Protein AF-A0AA88VD22-F1 (afdb_monomer)

Foldseek 3Di:
DDDDDDDDDDDDDDDDDDDDDDDDDFFDLQPDWQQKFKFFFKWKADPPDPDRDTDTKTKGARDPDPDDDDDDDDDPVDPPTDIDRPDIDIWGIDGRPGDDPVDPPPNGDMKIWQAKALELDAWDALVQQLTDRDIHHHQVVWWDPQKHKDFAPDPDADDFPPDDSNNGGSRLQRMKMWGHPPDPDQKIKTKGFDAADFKKKKKFKYAPRDPVDVVPDFPLFFKFKDKQNHTNHRGDTRCVVGNHIDMGIGMDHGHCPDPSHGIIMIMIGWDQDPVRHTGPTDMTRIMIMITD

Sequence (292 aa):
MVLNAPEIKNLAHQSRGPVTQNMGRVMDPKKLRFQTTILIRVIKDSSRKRSSEYTVKEFCISLDSTKLDLTVTPSNSTPAAYSLVNKIEKNVDLPPVGLSSEINMGNSTALETMHRLNVGGKFISGEKDPGMLCDWLDDTPFFSEATTTIHSNSRKISYGSKVPECTAPLEMYATARTIEPNSYRINLTWLFPVDCGFYYLVRLHFCEISWDVKAQAYNQRMFRVYVNHQIAEDDANVMQWAGVAVYRDYIVYLSRYRQDAGNLLLELESKIGSDGSTSYLPILNGLEIFKL

Nearest PDB structures (foldseek):
  6a5e-assembly2_B  TM=7.940E-01  e=3.014E-20  Arabidopsis thaliana
  6a5b-assembly1_A  TM=8.169E-01  e=2.573E-19  Arabidopsis thaliana
  6fih-assembly1_A  TM=7.796E-01  e=1.870E-18  Arabidopsis thaliana
  6fig-assembly1_A  TM=7.804E-01  e=4.180E-18  Arabidopsis thaliana
  5y92-assembly1_A  TM=7.583E-01  e=2.580E-18  Arabidopsis thaliana

pLDDT: mean 72.02, std 22.53, range [22.25, 98.06]

Solvent-accessible surface area (backbone atoms only — not comparable to full-atom values): 17405 Å² total; per-residue (Å²): 140,86,86,87,84,84,91,83,83,90,85,88,83,90,80,92,73,85,88,73,92,78,86,83,74,91,64,69,61,82,77,39,79,41,74,31,35,41,39,44,38,41,36,44,60,57,96,83,54,102,55,97,56,64,48,78,45,41,36,40,40,44,51,100,57,99,74,82,91,84,84,87,77,71,57,93,90,46,99,74,61,62,72,48,74,82,49,78,47,80,38,78,68,56,76,28,72,43,62,60,94,83,59,83,75,54,76,79,58,47,33,37,59,74,47,44,28,14,21,52,43,60,71,40,58,15,90,65,30,63,45,76,51,51,61,24,36,48,40,79,93,32,54,60,89,70,60,38,65,46,66,44,86,62,96,74,80,53,68,26,99,89,45,64,69,47,75,54,38,66,73,35,49,37,15,18,32,31,56,33,87,89,51,91,65,59,62,47,44,35,55,39,85,47,78,57,68,36,41,31,43,41,36,42,29,39,34,66,49,58,64,67,56,70,71,73,50,82,80,47,44,33,18,29,36,28,51,67,92,36,82,68,36,78,78,43,36,53,57,76,74,62,51,30,30,46,73,49,69,44,80,48,74,40,55,72,86,49,96,66,55,38,53,47,41,39,35,32,30,44,36,69,44,98,86,71,47,73,35,42,65,38,76,38,8,26,40,38,34,26,40,85

Mean predicted aligned error: 12.72 Å

Structure (mmCIF, N/CA/C/O backbone):
data_AF-A0AA88VD22-F1
#
_entry.id   AF-A0AA88VD22-F1
#
loop_
_atom_site.group_PDB
_atom_site.id
_atom_site.type_symbol
_atom_site.label_atom_id
_atom_site.label_alt_id
_atom_site.label_comp_id
_atom_site.label_asym_id
_atom_site.label_entity_id
_atom_site.label_seq_id
_atom_site.pdbx_PDB_ins_code
_atom_site.Cartn_x
_atom_site.Cartn_y
_atom_site.Cartn_z
_atom_site.occupancy
_atom_site.B_iso_or_equiv
_atom_site.auth_seq_id
_atom_site.auth_comp_id
_atom_site.auth_asym_id
_atom_site.auth_atom_id
_atom_site.pdbx_PDB_model_num
ATOM 1 N N . MET A 1 1 ? -41.190 -21.289 22.022 1.00 26.16 1 MET A N 1
ATOM 2 C CA . MET A 1 1 ? -41.384 -22.446 21.127 1.00 26.16 1 MET A CA 1
ATOM 3 C C . MET A 1 1 ? -40.024 -22.760 20.535 1.00 26.16 1 MET A C 1
ATOM 5 O O . MET A 1 1 ? -39.511 -21.972 19.756 1.00 26.16 1 MET A O 1
ATOM 9 N N . VAL A 1 2 ? -39.386 -23.797 21.067 1.00 25.56 2 VAL A N 1
ATOM 10 C CA . VAL A 1 2 ? -38.019 -24.221 20.742 1.00 25.56 2 VAL A CA 1
ATOM 11 C C . VAL A 1 2 ? -38.143 -25.410 19.800 1.00 25.56 2 VAL A C 1
ATOM 13 O O . VAL A 1 2 ? -38.911 -26.324 20.094 1.00 25.56 2 VAL A O 1
ATOM 16 N N . LEU A 1 3 ? -37.423 -25.391 18.682 1.00 22.25 3 LEU A N 1
ATOM 17 C CA . LEU A 1 3 ? -37.325 -26.528 17.772 1.00 22.25 3 LEU A CA 1
ATOM 18 C C . LEU A 1 3 ? -35.848 -26.897 17.618 1.00 22.25 3 LEU A C 1
ATOM 20 O O . LEU A 1 3 ? -35.071 -26.150 17.031 1.00 22.25 3 LEU A O 1
ATOM 24 N N . ASN A 1 4 ? -35.495 -28.047 18.194 1.00 23.59 4 ASN A N 1
ATOM 25 C CA . ASN A 1 4 ? -34.233 -28.753 17.993 1.00 23.59 4 ASN A CA 1
ATOM 26 C C . ASN A 1 4 ? -34.334 -29.656 16.754 1.00 23.59 4 ASN A C 1
ATOM 28 O O . ASN A 1 4 ? -35.393 -30.224 16.485 1.00 23.59 4 ASN A O 1
ATOM 32 N N . ALA A 1 5 ? -33.207 -29.862 16.074 1.00 25.84 5 ALA A N 1
ATOM 33 C CA . ALA A 1 5 ? -32.984 -30.935 15.105 1.00 25.84 5 ALA A CA 1
ATOM 34 C C . ALA A 1 5 ? -31.539 -31.478 15.265 1.00 25.84 5 ALA A C 1
ATOM 36 O O . ALA A 1 5 ? -30.695 -30.760 15.802 1.00 25.84 5 ALA A O 1
ATOM 37 N N . PRO A 1 6 ? -31.266 -32.747 14.901 1.00 31.00 6 PRO A N 1
ATOM 38 C CA . PRO A 1 6 ? -30.487 -33.664 15.738 1.00 31.00 6 PRO A CA 1
ATOM 39 C C . PRO A 1 6 ? -29.020 -33.889 15.329 1.00 31.00 6 PRO A C 1
ATOM 41 O O . PRO A 1 6 ? -28.602 -33.606 14.209 1.00 31.00 6 PRO A O 1
ATOM 44 N N . GLU A 1 7 ? -28.269 -34.461 16.278 1.00 26.03 7 GLU A N 1
ATOM 45 C CA . GLU A 1 7 ? -26.911 -34.999 16.143 1.00 26.03 7 GLU A CA 1
ATOM 46 C C . GLU A 1 7 ? -26.801 -36.109 15.079 1.00 26.03 7 GLU A C 1
ATOM 48 O O . GLU A 1 7 ? -27.624 -37.023 15.034 1.00 26.03 7 GLU A O 1
ATOM 53 N N . ILE A 1 8 ? -25.693 -36.113 14.327 1.00 26.89 8 ILE A N 1
ATOM 54 C CA . ILE A 1 8 ? -25.102 -37.325 13.738 1.00 26.89 8 ILE A CA 1
ATOM 55 C C . ILE A 1 8 ? -23.610 -37.349 14.105 1.00 26.89 8 ILE A C 1
ATOM 57 O O . ILE A 1 8 ? -22.876 -36.397 13.843 1.00 26.89 8 ILE A O 1
ATOM 61 N N . LYS A 1 9 ? -23.179 -38.449 14.736 1.00 27.00 9 LYS A N 1
ATOM 62 C CA . LYS A 1 9 ? -21.804 -38.738 15.171 1.00 27.00 9 LYS A CA 1
ATOM 63 C C . LYS A 1 9 ? -21.036 -39.600 14.157 1.00 27.00 9 LYS A C 1
ATOM 65 O O . L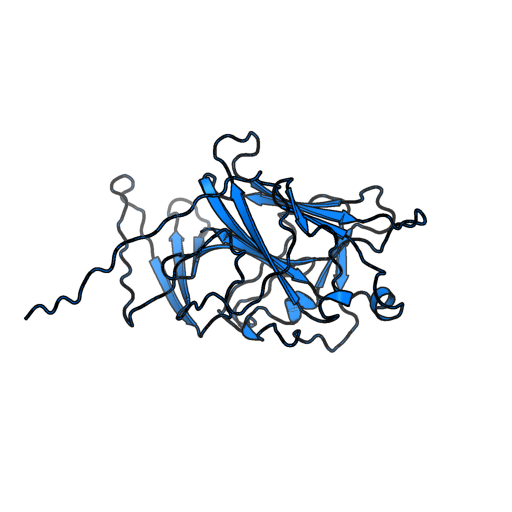YS A 1 9 ? -21.587 -40.556 13.627 1.00 27.00 9 LYS A O 1
ATOM 70 N N . ASN A 1 10 ? -19.730 -39.311 14.095 1.00 25.72 10 ASN A N 1
ATOM 71 C CA . ASN A 1 10 ? -18.554 -40.173 13.870 1.00 25.72 10 ASN A CA 1
ATOM 72 C C . ASN A 1 10 ? -18.342 -40.898 12.526 1.00 25.72 10 ASN A C 1
ATOM 74 O O . ASN A 1 10 ? -19.089 -41.795 12.163 1.00 25.72 10 ASN A O 1
ATOM 78 N N . LEU A 1 11 ? -17.159 -40.681 11.928 1.00 25.81 11 LEU A N 1
ATOM 79 C CA . LEU A 1 11 ? -15.998 -41.573 12.109 1.00 25.81 11 LEU A CA 1
ATOM 80 C C . LEU A 1 11 ? -14.693 -40.885 11.673 1.00 25.81 11 LEU A C 1
ATOM 82 O O . LEU A 1 11 ? -14.628 -40.200 10.656 1.00 25.81 11 LEU A O 1
ATOM 86 N N . ALA A 1 12 ? -13.659 -41.072 12.489 1.00 25.02 12 ALA A N 1
ATOM 87 C CA . ALA A 1 12 ? -12.300 -40.607 12.272 1.00 25.02 12 ALA A CA 1
ATOM 88 C C . ALA A 1 12 ? -11.498 -41.615 11.437 1.00 25.02 12 ALA A C 1
ATOM 90 O O . ALA A 1 12 ? -11.660 -42.818 11.611 1.00 25.02 12 ALA A O 1
ATOM 91 N N . HIS A 1 13 ? -10.541 -41.123 10.650 1.00 27.70 13 HIS A N 1
ATOM 92 C CA . HIS A 1 13 ? -9.263 -41.805 10.460 1.00 27.70 13 HIS A CA 1
ATOM 93 C C . HIS A 1 13 ? -8.149 -40.765 10.315 1.00 27.70 13 HIS A C 1
ATOM 95 O O . HIS A 1 13 ? -8.178 -39.903 9.441 1.00 27.70 13 HIS A O 1
ATOM 101 N N . GLN A 1 14 ? -7.184 -40.837 11.233 1.00 29.19 14 GLN A N 1
ATOM 102 C CA . GLN A 1 14 ? -5.922 -40.110 11.188 1.00 29.19 14 GLN A CA 1
ATOM 103 C C . GLN A 1 14 ? -4.987 -40.749 10.157 1.00 29.19 14 GLN A C 1
ATOM 105 O O . GLN A 1 14 ? -4.805 -41.965 10.163 1.00 29.19 14 GLN A O 1
ATOM 110 N N . SER A 1 15 ? -4.276 -39.920 9.396 1.00 26.12 15 SER A N 1
ATOM 111 C CA . SER A 1 15 ? -2.921 -40.239 8.942 1.00 26.12 15 SER A CA 1
ATOM 112 C C . SER A 1 15 ? -2.035 -39.009 9.133 1.00 26.12 15 SER A C 1
ATOM 114 O O . SER A 1 15 ? -2.225 -37.986 8.478 1.00 26.12 15 SER A O 1
ATOM 116 N N . ARG A 1 16 ? -1.087 -39.104 10.073 1.00 29.03 16 ARG A N 1
ATOM 117 C CA . ARG A 1 16 ? 0.009 -38.147 10.262 1.00 29.03 16 ARG A CA 1
ATOM 118 C C . ARG A 1 16 ? 1.040 -38.341 9.146 1.00 29.03 16 ARG A C 1
ATOM 120 O O . ARG A 1 16 ? 1.509 -39.456 8.943 1.00 29.03 16 ARG A O 1
ATOM 127 N N . GLY A 1 17 ? 1.420 -37.247 8.496 1.00 27.25 17 GLY A N 1
ATOM 128 C CA . GLY A 1 17 ? 2.566 -37.113 7.594 1.00 27.25 17 GLY A CA 1
ATOM 129 C C . GLY A 1 17 ? 3.119 -35.684 7.711 1.00 27.25 17 GLY A C 1
ATOM 130 O O . GLY A 1 17 ? 2.379 -34.803 8.152 1.00 27.25 17 GLY A O 1
ATOM 131 N N . PRO A 1 18 ? 4.414 -35.455 7.438 1.00 24.20 18 PRO A N 1
ATOM 132 C CA . PRO A 1 18 ? 5.144 -34.291 7.931 1.00 24.20 18 PRO A CA 1
ATOM 133 C C . PRO A 1 18 ? 4.675 -32.983 7.287 1.00 24.20 18 PRO A C 1
ATOM 135 O O . PRO A 1 18 ? 4.436 -32.909 6.084 1.00 24.20 18 PRO A O 1
ATOM 138 N N . VAL A 1 19 ? 4.571 -31.944 8.118 1.00 29.27 19 VAL A N 1
ATOM 139 C CA . VAL A 1 19 ? 4.278 -30.566 7.717 1.00 29.27 19 VAL A CA 1
ATOM 140 C C . VAL A 1 19 ? 5.485 -30.024 6.959 1.00 29.27 19 VAL A C 1
ATOM 142 O O . VAL A 1 19 ? 6.473 -29.605 7.556 1.00 29.27 19 VAL A O 1
ATOM 145 N N . THR A 1 20 ? 5.418 -30.049 5.633 1.00 26.58 20 THR A N 1
ATOM 146 C CA . THR A 1 20 ? 6.298 -29.255 4.777 1.00 26.58 20 THR A CA 1
ATOM 147 C C . THR A 1 20 ? 5.661 -27.883 4.581 1.00 26.58 20 THR A C 1
ATOM 149 O O . THR A 1 20 ? 4.636 -27.769 3.908 1.00 26.58 20 THR A O 1
ATOM 152 N N . GLN A 1 21 ? 6.263 -26.855 5.187 1.00 33.03 21 GLN A N 1
ATOM 153 C CA . GLN A 1 21 ? 6.019 -25.448 4.866 1.00 33.03 21 GLN A CA 1
ATOM 154 C C . GLN A 1 21 ? 6.283 -25.232 3.374 1.00 33.03 21 GLN A C 1
ATOM 156 O O . GLN A 1 21 ? 7.422 -25.293 2.930 1.00 33.03 21 GLN A O 1
ATOM 161 N N . ASN A 1 22 ? 5.223 -25.010 2.609 1.00 33.03 22 ASN A N 1
ATOM 162 C CA . ASN A 1 22 ? 5.286 -24.478 1.255 1.00 33.03 22 ASN A CA 1
ATOM 163 C C . ASN A 1 22 ? 3.983 -23.716 1.021 1.00 33.03 22 ASN A C 1
ATOM 165 O O . ASN A 1 22 ? 2.967 -24.312 0.664 1.00 33.03 22 ASN A O 1
ATOM 169 N N . MET A 1 23 ? 3.999 -22.402 1.243 1.00 32.62 23 MET A N 1
ATOM 170 C CA . MET A 1 23 ? 2.895 -21.521 0.870 1.00 32.62 23 MET A CA 1
ATOM 171 C C . MET A 1 23 ? 3.424 -20.287 0.149 1.00 32.62 23 MET A C 1
ATOM 173 O O . MET A 1 23 ? 3.698 -19.260 0.751 1.00 32.62 23 MET A O 1
ATOM 177 N N . GLY A 1 24 ? 3.524 -20.414 -1.170 1.00 32.91 24 GLY A N 1
ATOM 178 C CA . GLY A 1 24 ? 3.443 -19.310 -2.117 1.00 32.91 24 GLY A CA 1
ATOM 179 C C . GLY A 1 24 ? 2.357 -19.674 -3.124 1.00 32.91 24 GLY A C 1
ATOM 180 O O . GLY A 1 24 ? 2.598 -20.441 -4.055 1.00 32.91 24 GLY A O 1
ATOM 181 N N . ARG A 1 25 ? 1.119 -19.229 -2.892 1.00 33.62 25 ARG A N 1
ATOM 182 C CA . ARG A 1 25 ? 0.040 -19.310 -3.885 1.00 33.62 25 ARG A CA 1
ATOM 183 C C . ARG A 1 25 ? -0.781 -18.033 -3.847 1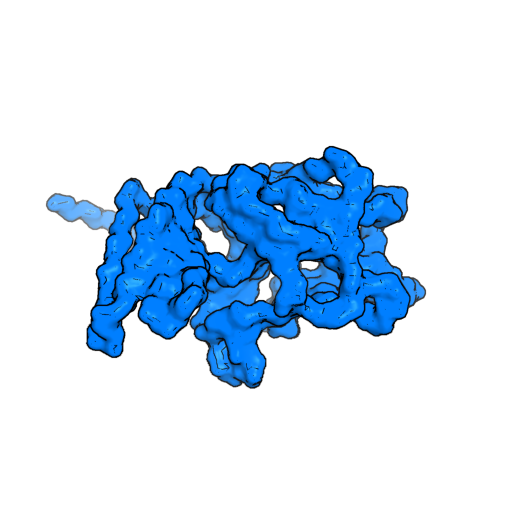.00 33.62 25 ARG A C 1
ATOM 185 O O . ARG A 1 25 ? -1.376 -17.699 -2.828 1.00 33.62 25 ARG A O 1
ATOM 192 N N . VAL A 1 26 ? -0.856 -17.377 -5.001 1.00 37.47 26 VAL A N 1
ATOM 193 C CA . VAL A 1 26 ? -1.775 -16.272 -5.277 1.00 37.47 26 VAL A CA 1
ATOM 194 C C . VAL A 1 26 ? -3.218 -16.770 -5.111 1.00 37.47 26 VAL A C 1
ATOM 196 O O . VAL A 1 26 ? -3.620 -17.756 -5.734 1.00 37.47 26 VAL A O 1
ATOM 199 N N . MET A 1 27 ? -3.977 -16.107 -4.237 1.00 39.84 27 MET A N 1
ATOM 200 C CA . MET A 1 27 ? -5.306 -16.538 -3.789 1.00 39.84 27 MET A CA 1
ATOM 201 C C . MET A 1 27 ? -6.440 -16.165 -4.755 1.00 39.84 27 MET A C 1
ATOM 203 O O . MET A 1 27 ? -6.386 -15.160 -5.463 1.00 39.84 27 MET A O 1
ATOM 207 N N . ASP A 1 28 ? -7.499 -16.982 -4.753 1.00 35.22 28 ASP A N 1
ATOM 208 C CA . ASP A 1 28 ? -8.747 -16.727 -5.481 1.00 35.22 28 ASP A CA 1
ATOM 209 C C . ASP A 1 28 ? -9.577 -15.649 -4.748 1.00 35.22 28 ASP A C 1
ATOM 211 O O . ASP A 1 28 ? -9.989 -15.882 -3.607 1.00 35.22 28 ASP A O 1
ATOM 215 N N . PRO A 1 29 ? -9.875 -14.493 -5.371 1.00 34.72 29 PRO A N 1
ATOM 216 C CA . PRO A 1 29 ? -10.594 -13.371 -4.753 1.00 34.72 29 PRO A CA 1
ATOM 217 C C . PRO A 1 29 ? -12.084 -13.645 -4.457 1.00 34.72 29 PRO A C 1
ATOM 219 O O . PRO A 1 29 ? -12.873 -12.715 -4.359 1.00 34.72 29 PRO A O 1
ATOM 222 N N . LYS A 1 30 ? -12.524 -14.904 -4.337 1.00 31.06 30 LYS A N 1
ATOM 223 C CA . LYS A 1 30 ? -13.946 -15.283 -4.219 1.00 31.06 30 LYS A CA 1
ATOM 224 C C . LYS A 1 30 ? -14.421 -15.659 -2.809 1.00 31.06 30 LYS A C 1
ATOM 226 O O . LYS A 1 30 ? -15.579 -16.053 -2.676 1.00 31.06 30 LYS A O 1
ATOM 231 N N . LYS A 1 31 ? -13.585 -15.581 -1.762 1.00 35.91 31 LYS A N 1
ATOM 232 C CA . LYS A 1 31 ? -13.863 -16.280 -0.484 1.00 35.91 31 LYS A CA 1
ATOM 233 C C . LYS A 1 31 ? -14.055 -15.474 0.812 1.00 35.91 31 LYS A C 1
ATOM 235 O O . LYS A 1 31 ? -14.123 -16.100 1.859 1.00 35.91 31 LYS A O 1
ATOM 240 N N . LEU A 1 32 ? -14.296 -14.166 0.778 1.00 33.97 32 LEU A N 1
ATOM 241 C CA . LEU A 1 3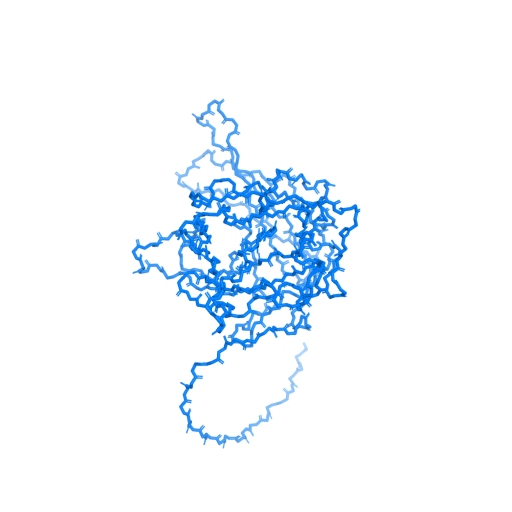2 ? -14.766 -13.404 1.954 1.00 33.97 32 LEU A CA 1
ATOM 242 C C . LEU A 1 32 ? -15.744 -12.298 1.545 1.00 33.97 32 LEU A C 1
ATOM 244 O O . LEU A 1 32 ? -15.407 -11.479 0.716 1.00 33.97 32 LEU A O 1
ATOM 248 N N . ARG A 1 33 ? -16.950 -12.216 2.104 1.00 36.84 33 ARG A N 1
ATOM 249 C CA . ARG A 1 33 ? -17.870 -11.103 1.801 1.00 36.84 33 ARG A CA 1
ATOM 250 C C . ARG A 1 33 ? -17.927 -10.159 2.997 1.00 36.84 33 ARG A C 1
ATOM 252 O O . ARG A 1 33 ? -18.535 -10.516 3.997 1.00 36.84 33 ARG A O 1
ATOM 259 N N . PHE A 1 34 ? -17.337 -8.969 2.890 1.00 40.97 34 PHE A N 1
ATOM 260 C CA . PHE A 1 34 ? -17.630 -7.875 3.820 1.00 40.97 34 PHE A CA 1
ATOM 261 C C . PHE A 1 34 ? -18.900 -7.179 3.320 1.00 40.97 34 PHE A C 1
ATOM 263 O O . PHE A 1 34 ? -18.873 -6.509 2.295 1.00 40.97 34 PHE A O 1
ATOM 270 N N . GLN A 1 35 ? -20.032 -7.398 3.997 1.00 41.38 35 GLN A N 1
ATOM 271 C CA . GLN A 1 35 ? -21.354 -6.924 3.544 1.00 41.38 35 GLN A CA 1
ATOM 272 C C . GLN A 1 35 ? -21.664 -5.464 3.898 1.00 41.38 35 GLN A C 1
ATOM 274 O O . GLN A 1 35 ? -22.731 -4.947 3.577 1.00 41.38 35 GLN A O 1
ATOM 279 N N . THR A 1 36 ? -20.760 -4.774 4.580 1.00 44.62 36 THR A N 1
ATOM 280 C CA . THR A 1 36 ? -20.811 -3.332 4.825 1.00 44.62 36 THR A CA 1
ATOM 281 C C . THR A 1 36 ? -19.428 -2.930 5.314 1.00 44.62 36 THR A C 1
ATOM 283 O O . THR A 1 36 ? -18.775 -3.711 5.996 1.00 44.62 36 THR A O 1
ATOM 286 N N . THR A 1 37 ? -18.950 -1.748 4.945 1.00 49.00 37 THR A N 1
ATOM 287 C CA . THR A 1 37 ? -17.744 -1.166 5.531 1.00 49.00 37 THR A CA 1
ATOM 288 C C . THR A 1 37 ? -18.089 0.221 6.049 1.00 49.00 37 THR A C 1
ATOM 290 O O . THR A 1 37 ? -18.717 1.015 5.347 1.00 49.00 37 THR A O 1
ATOM 293 N N . ILE A 1 38 ? -17.755 0.485 7.314 1.00 53.16 38 ILE A N 1
ATOM 294 C CA . ILE A 1 38 ? -18.069 1.750 7.975 1.00 53.16 38 ILE A CA 1
ATOM 295 C C . ILE A 1 38 ? -16.786 2.445 8.368 1.00 53.16 38 ILE A C 1
ATOM 297 O O . ILE A 1 38 ? -16.137 2.044 9.330 1.00 53.16 38 ILE A O 1
ATOM 301 N N . LEU A 1 39 ? -16.507 3.546 7.683 1.00 52.94 39 LEU A N 1
ATOM 302 C CA . LEU A 1 39 ? -15.449 4.464 8.054 1.00 52.94 39 LEU A CA 1
ATOM 303 C C . LEU A 1 39 ? -15.886 5.254 9.295 1.00 52.94 39 LEU A C 1
ATOM 305 O O . LEU A 1 39 ? -16.794 6.086 9.229 1.00 52.94 39 LEU A O 1
ATOM 309 N N . ILE A 1 40 ? -15.237 4.998 10.432 1.00 58.88 40 ILE A N 1
ATOM 310 C CA . ILE A 1 40 ? -15.425 5.770 11.667 1.00 58.88 40 ILE A CA 1
ATOM 311 C C . ILE A 1 40 ? -14.216 6.679 11.852 1.00 58.88 40 ILE A C 1
ATOM 313 O O . ILE A 1 40 ? -13.197 6.217 12.354 1.00 58.88 40 ILE A O 1
ATOM 317 N N . ARG A 1 41 ? -14.341 7.972 11.519 1.00 57.06 41 ARG A N 1
ATOM 318 C CA . ARG A 1 41 ? -13.295 8.970 11.803 1.00 57.06 41 ARG A CA 1
ATOM 319 C C . ARG A 1 41 ? -13.423 9.477 13.240 1.00 57.06 41 ARG A C 1
ATOM 321 O O . ARG A 1 41 ? -14.254 10.338 13.537 1.00 57.06 41 ARG A O 1
ATOM 328 N N . VAL A 1 42 ? -12.593 8.944 14.137 1.00 59.22 42 VAL A N 1
ATOM 329 C CA . VAL A 1 42 ? -12.469 9.447 15.517 1.00 59.22 42 VAL A CA 1
ATOM 330 C C . VAL A 1 42 ? -11.421 10.545 15.552 1.00 59.22 42 VAL A C 1
ATOM 332 O O . VAL A 1 42 ? -10.282 10.268 15.196 1.00 59.22 42 VAL A O 1
ATOM 335 N N . ILE A 1 43 ? -11.793 11.743 16.012 1.00 56.38 43 ILE A N 1
ATOM 336 C CA . ILE A 1 43 ? -10.876 12.868 16.218 1.00 56.38 43 ILE A CA 1
ATOM 337 C C . ILE A 1 43 ? -10.612 13.048 17.711 1.00 56.38 43 ILE A C 1
ATOM 339 O O . ILE A 1 43 ? -11.528 13.278 18.506 1.00 56.38 43 ILE A O 1
ATOM 343 N N . LYS A 1 44 ? -9.338 12.926 18.093 1.00 55.41 44 LYS A N 1
ATOM 344 C CA . LYS A 1 44 ? -8.858 13.230 19.444 1.00 55.41 44 LYS A CA 1
ATOM 345 C C . LYS A 1 44 ? -8.178 14.595 19.438 1.00 55.41 44 LYS A C 1
ATOM 347 O O . LYS A 1 44 ? -7.107 14.719 18.859 1.00 55.41 44 LYS A O 1
ATOM 352 N N . ASP A 1 45 ? -8.788 15.577 20.094 1.00 52.72 45 ASP A N 1
ATOM 353 C CA . ASP A 1 45 ? -8.191 16.895 20.330 1.00 52.72 45 ASP A CA 1
ATOM 354 C C . ASP A 1 45 ? -7.405 16.872 21.653 1.00 52.72 45 ASP A C 1
ATOM 356 O O . ASP A 1 45 ? -7.927 16.462 22.698 1.00 52.72 45 ASP A O 1
ATOM 360 N N . SER A 1 46 ? -6.130 17.264 21.621 1.00 53.97 46 SER A N 1
ATOM 361 C CA . SER A 1 46 ? -5.315 17.412 22.828 1.00 53.97 46 SER A CA 1
ATOM 362 C C . SER A 1 46 ? -5.286 18.884 23.245 1.00 53.97 46 SER A C 1
ATOM 364 O O . SER A 1 46 ? -4.450 19.675 22.817 1.00 53.97 46 SER A O 1
ATOM 366 N N . SER A 1 47 ? -6.198 19.266 24.140 1.00 49.38 47 SER A N 1
ATOM 367 C CA . SER A 1 47 ? -6.448 20.657 24.557 1.00 49.38 47 SER A CA 1
ATOM 368 C C . SER A 1 47 ? -5.325 21.330 25.381 1.00 49.38 47 SER A C 1
ATOM 370 O O . SER A 1 47 ? -5.579 22.225 26.186 1.00 49.38 47 SER A O 1
ATOM 372 N N . ARG A 1 48 ? -4.055 20.933 25.205 1.00 49.75 48 ARG A N 1
ATOM 373 C CA . ARG A 1 48 ? -2.888 21.504 25.909 1.00 49.75 48 ARG A CA 1
ATOM 374 C C . ARG A 1 48 ? -1.806 22.114 25.018 1.00 49.75 48 ARG A C 1
ATOM 376 O O . ARG A 1 48 ? -0.874 22.704 25.562 1.00 49.75 48 ARG A O 1
ATOM 383 N N . LYS A 1 49 ? -1.907 22.048 23.688 1.00 43.94 49 LYS A N 1
ATOM 384 C CA . LYS A 1 49 ? -0.994 22.771 22.787 1.00 43.94 49 LYS A CA 1
ATOM 385 C C . LYS A 1 49 ? -1.783 23.643 21.821 1.00 43.94 49 LYS A C 1
ATOM 387 O O . LYS A 1 49 ? -2.834 23.264 21.334 1.00 43.94 49 LYS A O 1
ATOM 392 N N . ARG A 1 50 ? -1.241 24.824 21.524 1.00 42.97 50 ARG A N 1
ATOM 393 C CA . ARG A 1 50 ? -1.777 25.821 20.577 1.00 42.97 50 ARG A CA 1
ATOM 394 C C . ARG A 1 50 ? -1.764 25.346 19.106 1.00 42.97 50 ARG A C 1
ATOM 396 O O . ARG A 1 50 ? -1.910 26.169 18.210 1.00 42.97 50 ARG A O 1
ATOM 403 N N . SER A 1 51 ? -1.564 24.049 18.864 1.00 47.88 51 SER A N 1
ATOM 404 C CA . SER A 1 51 ? -1.618 23.389 17.563 1.00 47.88 51 SER A CA 1
ATOM 405 C C . SER A 1 51 ? -2.818 22.450 17.551 1.00 47.88 51 SER A C 1
ATOM 407 O O . SER A 1 51 ? -2.941 21.607 18.436 1.00 47.88 51 SER A O 1
ATOM 409 N N . SER A 1 52 ? -3.679 22.585 16.549 1.00 50.59 5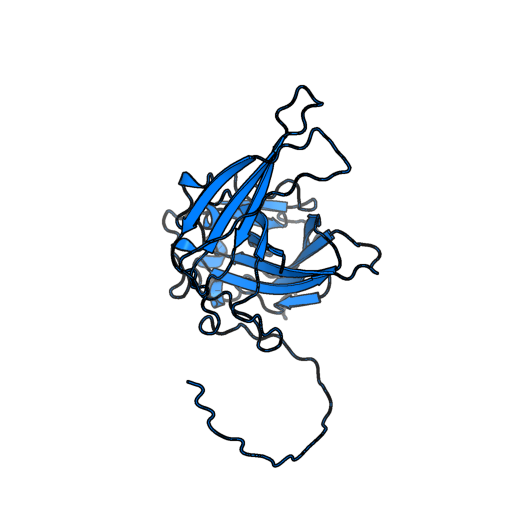2 SER A N 1
ATOM 410 C CA . SER A 1 52 ? -4.799 21.685 16.263 1.00 50.59 52 SER A CA 1
ATOM 411 C C . SER A 1 52 ? -4.284 20.308 15.825 1.00 50.59 52 SER A C 1
ATOM 413 O O . SER A 1 52 ? -4.318 19.966 14.645 1.00 50.59 52 SER A O 1
ATOM 415 N N . GLU A 1 53 ? -3.724 19.551 16.763 1.00 59.78 53 GLU A N 1
ATOM 416 C CA . GLU A 1 53 ? -3.256 18.187 16.551 1.00 59.78 53 GLU A CA 1
ATOM 417 C C . GLU A 1 53 ? -4.445 17.248 16.762 1.00 59.78 53 GLU A C 1
ATOM 419 O O . GLU A 1 53 ? -4.900 17.043 17.888 1.00 59.78 53 GLU A O 1
ATOM 424 N N . TYR A 1 54 ? -4.981 16.730 15.658 1.00 64.31 54 TYR A N 1
ATOM 425 C CA . TYR A 1 54 ? -6.006 15.698 15.660 1.00 64.31 54 TYR A CA 1
ATOM 426 C C . TYR A 1 54 ? -5.448 14.412 15.058 1.00 64.31 54 TYR A C 1
ATOM 428 O O . TYR A 1 54 ? -4.679 14.433 14.101 1.00 64.31 54 TYR A O 1
ATOM 436 N N . THR A 1 55 ? -5.862 13.275 15.605 1.00 69.25 55 THR A N 1
ATOM 437 C CA . THR A 1 55 ? -5.644 11.962 14.985 1.00 69.25 55 THR A CA 1
ATOM 438 C C . THR A 1 55 ? -6.939 11.521 14.333 1.00 69.25 55 THR A C 1
ATOM 440 O O . THR A 1 55 ? -7.987 11.725 14.932 1.00 69.25 55 THR A O 1
ATOM 443 N N . VAL A 1 56 ? -6.874 10.909 13.151 1.00 74.81 56 VAL A N 1
ATOM 444 C CA . VAL A 1 56 ? -8.003 10.206 12.531 1.00 74.81 56 VAL A CA 1
ATOM 445 C C . VAL A 1 56 ? -7.738 8.712 12.651 1.00 74.81 56 VAL A C 1
ATOM 447 O O . VAL A 1 56 ? -6.652 8.253 12.310 1.00 74.81 56 VAL A O 1
ATOM 450 N N . LYS A 1 57 ? -8.722 7.961 13.141 1.00 79.19 57 LYS A N 1
ATOM 451 C CA . LYS A 1 57 ? -8.751 6.500 12.999 1.00 79.19 57 LYS A CA 1
ATOM 452 C C . LYS A 1 57 ? -9.733 6.120 11.906 1.00 79.19 57 LYS A C 1
ATOM 454 O O . LYS A 1 57 ? -10.689 6.851 11.690 1.00 79.19 57 LYS A O 1
ATOM 459 N N . GLU A 1 58 ? -9.493 5.009 11.231 1.00 79.62 58 GLU A N 1
ATOM 460 C CA . GLU A 1 58 ? -10.395 4.439 10.237 1.00 79.62 58 GLU A CA 1
ATOM 461 C C . GLU A 1 58 ? -10.553 2.952 10.536 1.00 79.62 58 GLU A C 1
ATOM 463 O O . GLU A 1 58 ? -9.584 2.279 10.887 1.00 79.62 58 GLU A O 1
ATOM 468 N N . PHE A 1 59 ? -11.779 2.453 10.391 1.00 79.69 59 PHE A N 1
ATOM 469 C CA . PHE A 1 59 ? -12.105 1.058 10.630 1.00 79.69 59 PHE A CA 1
ATOM 470 C C . PHE A 1 59 ? -12.893 0.488 9.452 1.00 79.69 59 PHE A C 1
ATOM 472 O O . PHE A 1 59 ? -13.637 1.210 8.796 1.00 79.69 59 PHE A O 1
ATOM 479 N N . CYS A 1 60 ? -12.762 -0.813 9.218 1.00 75.81 60 CYS A N 1
ATOM 480 C CA . CYS A 1 60 ? -13.603 -1.583 8.315 1.00 75.81 60 CYS A CA 1
ATOM 481 C C . CYS A 1 60 ? -14.247 -2.706 9.121 1.00 75.81 60 CYS A C 1
ATOM 483 O O . CYS A 1 60 ? -13.564 -3.603 9.604 1.00 75.81 60 CYS A O 1
ATOM 485 N N . ILE A 1 61 ? -15.564 -2.653 9.292 1.00 73.56 61 ILE A N 1
ATOM 486 C CA . ILE A 1 61 ? -16.313 -3.604 10.117 1.00 73.56 61 ILE A CA 1
ATOM 487 C C . ILE A 1 61 ? -17.400 -4.261 9.285 1.00 73.56 61 ILE A C 1
ATOM 489 O O . ILE A 1 61 ? -18.184 -3.563 8.648 1.00 73.56 61 ILE A O 1
ATOM 493 N N . SER A 1 62 ? -17.462 -5.590 9.314 1.00 68.69 62 SER A N 1
ATOM 494 C CA . SER A 1 62 ? -18.596 -6.315 8.748 1.00 68.69 62 SER A CA 1
ATOM 495 C C . SER A 1 62 ? -19.794 -6.192 9.683 1.00 68.69 62 SER A C 1
ATOM 497 O O . SER A 1 62 ? -19.657 -6.335 10.899 1.00 68.69 62 SER A O 1
ATOM 499 N N . LEU A 1 63 ? -20.973 -5.945 9.119 1.00 65.25 63 LEU A N 1
ATOM 500 C CA . LEU A 1 63 ? -22.217 -5.922 9.873 1.00 65.25 63 LEU A CA 1
ATOM 501 C C . LEU A 1 63 ? -23.164 -6.999 9.361 1.00 65.25 63 LEU A C 1
ATOM 503 O O . LEU A 1 63 ? -23.575 -6.967 8.205 1.00 65.25 63 LEU A O 1
ATOM 507 N N . ASP A 1 64 ? -23.596 -7.870 10.269 1.00 66.19 64 ASP A N 1
ATOM 508 C CA . ASP A 1 64 ? -24.712 -8.792 10.028 1.00 66.19 64 ASP A CA 1
ATOM 509 C C . ASP A 1 64 ? -26.079 -8.106 10.251 1.00 66.19 64 ASP A C 1
ATOM 511 O O . ASP A 1 64 ? -27.136 -8.693 10.019 1.00 66.19 64 ASP A O 1
ATOM 515 N N . SER A 1 65 ? -26.077 -6.854 10.727 1.00 65.19 65 SER A N 1
ATOM 516 C CA . SER A 1 65 ? -27.273 -6.088 11.085 1.00 65.19 65 SER A CA 1
ATOM 517 C C . SER A 1 65 ? -27.297 -4.709 10.418 1.00 65.19 65 SER A C 1
ATOM 519 O O . SER A 1 65 ? -26.275 -4.161 10.016 1.00 65.19 65 SER A O 1
ATOM 521 N N . THR A 1 66 ? -28.479 -4.102 10.324 1.00 65.38 66 THR A N 1
ATOM 522 C CA . THR A 1 66 ? -28.648 -2.742 9.786 1.00 65.38 66 THR A CA 1
ATOM 523 C C . THR A 1 66 ? -28.333 -1.636 10.798 1.00 65.38 66 THR A C 1
ATOM 525 O O . THR A 1 66 ? -28.398 -0.461 10.436 1.00 65.38 66 THR A O 1
ATOM 528 N N . LYS A 1 67 ? -28.000 -1.984 12.050 1.00 67.88 67 LYS A N 1
ATOM 529 C CA . LYS A 1 67 ? -27.673 -1.044 13.129 1.00 67.88 67 LYS A CA 1
ATOM 530 C C . LYS A 1 67 ? -26.191 -1.124 13.499 1.00 67.88 67 LYS A C 1
ATOM 532 O O . LYS A 1 67 ? -25.624 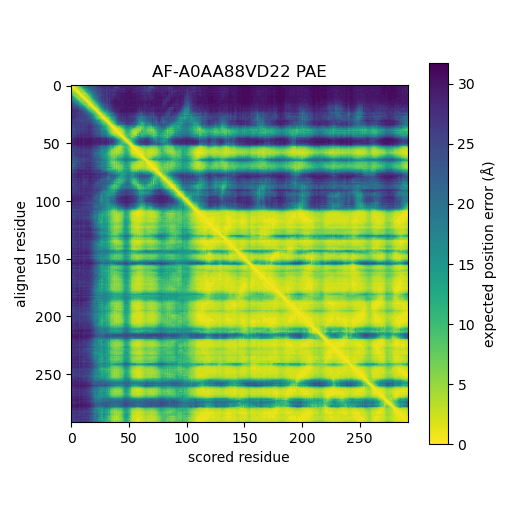-2.212 13.576 1.00 67.88 67 LYS A O 1
ATOM 537 N N . LEU A 1 68 ? -25.598 0.040 13.754 1.00 72.88 68 LEU A N 1
ATOM 538 C CA . LEU A 1 68 ? -24.259 0.192 14.312 1.00 72.88 68 LEU A CA 1
ATOM 539 C C . LEU A 1 68 ? -24.371 0.884 15.669 1.00 72.88 68 LEU A C 1
ATOM 541 O O . LEU A 1 68 ? -24.770 2.047 15.725 1.00 72.88 68 LEU A O 1
ATOM 545 N N . ASP A 1 69 ? -23.968 0.193 16.731 1.00 74.62 69 ASP A N 1
ATOM 546 C CA . ASP A 1 69 ? -23.885 0.777 18.066 1.00 74.62 69 ASP A CA 1
ATOM 547 C C . ASP A 1 69 ? -22.461 1.286 18.314 1.00 74.62 69 ASP A C 1
ATOM 549 O O . ASP A 1 69 ? -21.510 0.510 18.416 1.00 74.62 69 ASP A O 1
ATOM 553 N N . LEU A 1 70 ? -22.307 2.608 18.409 1.00 73.19 70 LEU A N 1
ATOM 554 C CA . LEU A 1 70 ? -21.041 3.260 18.734 1.00 73.19 70 LEU A CA 1
ATOM 555 C C . LEU A 1 70 ? -21.126 3.853 20.139 1.00 73.19 70 LEU A C 1
ATOM 557 O O . LEU A 1 70 ? -21.937 4.738 20.400 1.00 73.19 70 LEU A O 1
ATOM 561 N N . THR A 1 71 ? -20.274 3.373 21.044 1.00 74.19 71 THR A N 1
ATOM 562 C CA . THR A 1 71 ? -20.206 3.866 22.424 1.00 74.19 71 THR A CA 1
ATOM 563 C C . THR A 1 71 ? -18.865 4.537 22.670 1.00 74.19 71 THR A C 1
ATOM 565 O O . THR A 1 71 ? -17.808 3.947 22.462 1.00 74.19 71 THR A O 1
ATOM 568 N N . VAL A 1 72 ? -18.919 5.781 23.137 1.00 70.38 72 VAL A N 1
ATOM 569 C CA . VAL A 1 72 ? -17.755 6.551 23.564 1.00 70.38 72 VAL A CA 1
ATOM 570 C C . VAL A 1 72 ? -17.731 6.570 25.084 1.00 70.38 72 VAL A C 1
ATOM 572 O O . VAL A 1 72 ? -18.643 7.101 25.714 1.00 70.38 72 VAL A O 1
ATOM 575 N N . THR A 1 73 ? -16.675 6.019 25.675 1.00 71.19 73 THR A N 1
ATOM 576 C CA . THR A 1 73 ? -16.503 6.002 27.130 1.00 71.19 73 THR A CA 1
ATOM 577 C C . THR A 1 73 ? -15.274 6.827 27.507 1.00 71.19 73 THR A C 1
ATOM 579 O O . THR A 1 73 ? -14.153 6.414 27.200 1.00 71.19 73 THR A O 1
ATOM 582 N N . PRO A 1 74 ? -15.447 7.995 28.154 1.00 67.25 74 PRO A N 1
ATOM 583 C CA . PRO A 1 74 ? -14.330 8.782 28.658 1.00 67.25 74 PRO A CA 1
ATOM 584 C C . PRO A 1 74 ? -13.492 7.970 29.647 1.00 67.25 74 PRO A C 1
ATOM 586 O O . PRO A 1 74 ? -14.027 7.236 30.478 1.00 67.25 74 PRO A O 1
ATOM 589 N N . SER A 1 75 ? -12.169 8.116 29.583 1.00 64.56 75 SER A N 1
ATOM 590 C CA . SER A 1 75 ? -11.300 7.483 30.573 1.00 64.56 75 SER A CA 1
ATOM 591 C C . SER A 1 75 ? -11.427 8.187 31.923 1.00 64.56 75 SER A C 1
ATOM 593 O O . SER A 1 75 ? -11.193 9.393 32.021 1.00 64.56 75 SER A O 1
ATOM 595 N N . ASN A 1 76 ? -11.666 7.413 32.983 1.00 65.75 76 ASN A N 1
ATOM 596 C CA . ASN A 1 76 ? -11.673 7.903 34.367 1.00 65.75 76 ASN A CA 1
ATOM 597 C C . ASN A 1 76 ? -10.314 8.489 34.807 1.00 65.75 76 ASN A C 1
ATOM 599 O O . ASN A 1 76 ? -10.247 9.187 35.815 1.00 65.75 76 ASN A O 1
ATOM 603 N N . SER A 1 77 ? -9.228 8.217 34.070 1.00 63.66 77 SER A N 1
ATOM 604 C CA . SER A 1 77 ? -7.879 8.707 34.383 1.00 63.66 77 SER A CA 1
ATOM 605 C C . SER A 1 77 ? -7.566 10.111 33.848 1.00 63.66 77 SER A C 1
ATOM 607 O O . SER A 1 77 ? -6.570 10.702 34.261 1.00 63.66 77 SER A O 1
ATOM 609 N N . THR A 1 78 ? -8.388 10.672 32.951 1.00 54.53 78 THR A N 1
ATOM 610 C CA . THR A 1 78 ? -8.156 12.006 32.366 1.00 54.53 78 THR A CA 1
ATOM 611 C C . THR A 1 78 ? -9.473 12.774 32.185 1.00 54.53 78 THR A C 1
ATOM 613 O O . THR A 1 78 ? -10.148 12.575 31.174 1.00 54.53 78 THR A O 1
ATOM 616 N N . PRO A 1 79 ? -9.815 13.712 33.091 1.00 49.12 79 PRO A N 1
ATOM 617 C CA . PRO A 1 79 ? -11.087 14.455 33.080 1.00 49.12 79 PRO A CA 1
ATOM 618 C C . PRO A 1 79 ? -11.350 15.370 31.865 1.00 49.12 79 PRO A C 1
ATOM 620 O O . PRO A 1 79 ? -12.371 16.045 31.834 1.00 49.12 79 PRO A O 1
ATOM 623 N N . ALA A 1 80 ? -10.436 15.446 30.888 1.00 46.75 80 ALA A N 1
ATOM 624 C CA . ALA A 1 80 ? -10.477 16.409 29.779 1.00 46.75 80 ALA A CA 1
ATOM 625 C C . ALA A 1 80 ? -10.431 15.775 28.374 1.00 46.75 80 ALA A C 1
ATOM 627 O O . ALA A 1 80 ? -10.277 16.494 27.389 1.00 46.75 80 ALA A O 1
ATOM 628 N N . ALA A 1 81 ? -10.528 14.446 28.255 1.00 47.25 81 ALA A N 1
ATOM 629 C CA . ALA A 1 81 ? -10.539 13.784 26.952 1.00 47.25 81 ALA A CA 1
ATOM 630 C C . ALA A 1 81 ? -11.969 13.739 26.392 1.00 47.25 81 ALA A C 1
ATOM 632 O O . ALA A 1 81 ? -12.715 12.796 26.645 1.00 47.25 81 ALA A O 1
ATOM 633 N N . TYR A 1 82 ? -12.347 14.762 25.628 1.00 47.38 82 TYR A N 1
ATOM 634 C CA . TYR A 1 82 ? -13.511 14.686 24.751 1.00 47.38 82 TYR A CA 1
ATOM 635 C C . TYR A 1 82 ? -13.081 13.985 23.461 1.00 47.38 82 TYR A C 1
ATOM 637 O O . TYR A 1 82 ? -12.106 14.389 22.830 1.00 47.38 82 TYR A O 1
ATOM 645 N N . SER A 1 83 ? -13.777 12.922 23.069 1.00 48.16 83 SER A N 1
ATOM 646 C CA . SER A 1 83 ? -13.638 12.354 21.727 1.00 48.16 83 SER A CA 1
ATOM 647 C C . SER A 1 83 ? -14.858 12.738 20.913 1.00 48.16 83 SER A C 1
ATOM 649 O O . SER A 1 83 ? -15.987 12.456 21.319 1.00 48.16 83 SER A O 1
ATOM 651 N N . LEU A 1 84 ? -14.618 13.367 19.770 1.00 48.28 84 LEU A N 1
ATOM 652 C CA . LEU A 1 84 ? -15.661 13.750 18.839 1.00 48.28 84 LEU A CA 1
ATOM 653 C C . LEU A 1 84 ? -15.627 12.774 17.659 1.00 48.28 84 LEU A C 1
ATOM 655 O O . LEU A 1 84 ? -14.595 12.596 17.008 1.00 48.28 84 LEU A O 1
ATOM 659 N N . VAL A 1 85 ? -16.753 12.110 17.407 1.00 50.72 85 VAL A N 1
ATOM 660 C CA . VAL A 1 85 ? -16.959 11.347 16.172 1.00 50.72 85 VAL A CA 1
ATOM 661 C C . VAL A 1 85 ? -17.599 12.303 15.182 1.00 50.72 85 VAL A C 1
ATOM 663 O O . VAL A 1 85 ? -18.759 12.671 15.339 1.00 50.72 85 VAL A O 1
ATOM 666 N N . ASN A 1 86 ? -16.824 12.745 14.195 1.00 44.91 86 ASN A N 1
ATOM 667 C CA . ASN A 1 86 ? -17.280 13.775 13.260 1.00 44.91 86 ASN A CA 1
ATOM 668 C C . ASN A 1 86 ? -18.064 13.207 12.077 1.00 44.91 86 ASN A C 1
ATOM 670 O O . ASN A 1 86 ? -18.898 13.909 11.510 1.00 44.91 86 ASN A O 1
ATOM 674 N N . LYS A 1 87 ? -17.789 11.962 11.670 1.00 45.41 87 LYS A N 1
ATOM 675 C CA . LYS A 1 87 ? -18.387 11.384 10.464 1.00 45.41 87 LYS A CA 1
ATOM 676 C C . LYS A 1 87 ? -18.399 9.859 10.528 1.00 45.41 87 LYS A C 1
ATOM 678 O O . LYS A 1 87 ? -17.378 9.248 10.842 1.00 45.41 87 LYS A O 1
ATOM 683 N N . ILE A 1 88 ? -19.557 9.279 10.224 1.00 50.44 88 ILE A N 1
ATOM 684 C CA . ILE A 1 88 ? -19.745 7.850 9.972 1.00 50.44 88 ILE A CA 1
ATOM 685 C C . ILE A 1 88 ? -20.174 7.742 8.514 1.00 50.44 88 ILE A C 1
ATOM 687 O O . ILE A 1 88 ? -21.237 8.246 8.152 1.00 50.44 88 ILE A O 1
ATOM 691 N N . GLU A 1 89 ? -19.352 7.115 7.681 1.00 49.81 89 GLU A N 1
ATOM 692 C CA . GLU A 1 89 ? -19.691 6.870 6.280 1.00 49.81 89 GLU A CA 1
ATOM 693 C C . GLU A 1 89 ? -19.879 5.374 6.065 1.00 49.81 89 GLU A C 1
ATOM 695 O O . GLU A 1 89 ? -18.969 4.578 6.299 1.00 49.81 89 GLU A O 1
ATOM 700 N N . LYS A 1 90 ? -21.086 4.990 5.646 1.00 46.62 90 LYS A N 1
ATOM 701 C CA . LYS A 1 90 ? -21.391 3.633 5.201 1.00 46.62 90 LYS A CA 1
ATOM 702 C C . LYS A 1 90 ? -21.180 3.588 3.693 1.00 46.62 90 LYS A C 1
ATOM 704 O O . LYS A 1 90 ? -22.015 4.120 2.966 1.00 46.62 90 LYS A O 1
ATOM 709 N N . ASN A 1 91 ? -20.111 2.938 3.247 1.00 49.66 91 ASN A N 1
ATOM 710 C CA . ASN A 1 91 ? -19.822 2.780 1.824 1.00 49.66 91 ASN A CA 1
ATOM 711 C C . ASN A 1 91 ? -19.940 1.307 1.385 1.00 49.66 91 ASN A C 1
ATOM 713 O O . ASN A 1 91 ? -19.864 0.379 2.195 1.00 49.66 91 ASN A O 1
ATOM 717 N N . VAL A 1 92 ? -20.279 1.156 0.102 1.00 40.06 92 VAL A N 1
ATOM 718 C CA . VAL A 1 92 ? -20.787 -0.044 -0.589 1.00 40.06 92 VAL A CA 1
ATOM 719 C C . VAL A 1 92 ? -19.774 -1.197 -0.627 1.00 40.06 92 VAL A C 1
ATOM 721 O O . VAL A 1 92 ? -18.570 -0.965 -0.614 1.00 40.06 92 VAL A O 1
ATOM 724 N N . ASP A 1 93 ? -20.316 -2.422 -0.688 1.00 39.38 93 ASP A N 1
ATOM 725 C CA . ASP A 1 93 ? -19.679 -3.735 -0.885 1.00 39.38 93 ASP A CA 1
ATOM 726 C C . ASP A 1 93 ? -18.235 -3.689 -1.412 1.00 39.38 93 ASP A C 1
ATOM 728 O O . ASP A 1 93 ? -17.982 -3.467 -2.600 1.00 39.38 93 ASP A O 1
ATOM 732 N N . LEU A 1 94 ? -17.278 -3.970 -0.526 1.00 39.69 94 LEU A N 1
ATOM 733 C CA . LEU A 1 94 ? -15.900 -4.219 -0.929 1.00 39.69 94 LEU A CA 1
ATOM 734 C C . LEU A 1 94 ? -15.794 -5.594 -1.605 1.00 39.69 94 LEU A C 1
ATOM 736 O O . LEU A 1 94 ? -16.458 -6.551 -1.181 1.00 39.69 94 LEU A O 1
ATOM 740 N N . PRO A 1 95 ? -14.918 -5.754 -2.614 1.00 37.00 95 PRO A N 1
ATOM 741 C CA . PRO A 1 95 ? -14.498 -7.086 -3.010 1.00 37.00 95 PRO A CA 1
ATOM 742 C C . PRO A 1 95 ? -13.926 -7.837 -1.802 1.00 37.00 95 PRO A C 1
ATOM 744 O O . PRO A 1 95 ? -13.304 -7.224 -0.928 1.00 37.00 95 PRO A O 1
ATOM 747 N N . PRO A 1 96 ? -14.074 -9.169 -1.772 1.00 40.72 96 PRO A N 1
ATOM 748 C CA . PRO A 1 96 ? -13.358 -10.005 -0.829 1.00 40.72 9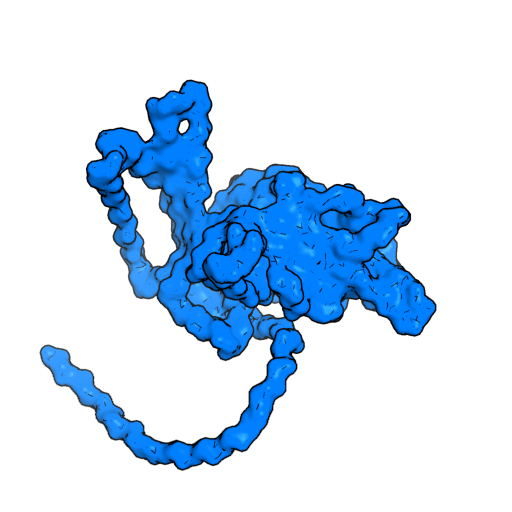6 PRO A CA 1
ATOM 749 C C . PRO A 1 96 ? -11.888 -9.611 -0.726 1.00 40.72 96 PRO A C 1
ATOM 751 O O . PRO A 1 96 ? -11.156 -9.672 -1.716 1.00 40.72 96 PRO A O 1
ATOM 754 N N . VAL A 1 97 ? -11.433 -9.256 0.476 1.00 42.06 97 VAL A N 1
ATOM 755 C CA . VAL A 1 97 ? -10.007 -9.372 0.789 1.00 42.06 97 VAL A CA 1
ATOM 756 C C . VAL A 1 97 ? -9.686 -10.858 0.651 1.00 42.06 97 VAL A C 1
ATOM 758 O O . VAL A 1 97 ? -10.304 -11.700 1.306 1.00 42.06 97 VAL A O 1
ATOM 761 N N . GLY A 1 98 ? -8.797 -11.203 -0.276 1.00 37.88 98 GLY A N 1
ATOM 762 C CA . GLY A 1 98 ? -8.421 -12.589 -0.513 1.00 37.88 98 GLY A CA 1
ATOM 763 C C . GLY A 1 98 ? -7.510 -13.059 0.612 1.00 37.88 98 GLY A C 1
ATOM 764 O O . GLY A 1 98 ? -6.362 -12.638 0.668 1.00 37.88 98 GLY A O 1
ATOM 765 N N . LEU A 1 99 ? -7.997 -13.930 1.497 1.00 41.03 99 LEU A N 1
ATOM 766 C CA . LEU A 1 99 ? -7.153 -14.565 2.510 1.00 41.03 99 LEU A CA 1
ATOM 767 C C . LEU A 1 99 ? -6.715 -15.952 2.092 1.00 41.03 99 LEU A C 1
ATOM 769 O O . LEU A 1 99 ? -7.512 -16.717 1.549 1.00 41.03 99 LEU A O 1
ATOM 773 N N . SER A 1 100 ? -5.458 -16.268 2.412 1.00 36.28 100 SER A N 1
ATOM 774 C CA . SER A 1 100 ? -4.926 -17.625 2.389 1.00 36.28 100 SER A CA 1
ATOM 775 C C . SER A 1 100 ? -5.803 -18.561 3.223 1.00 36.28 100 SER A C 1
ATOM 777 O O . SER A 1 100 ? -6.406 -18.174 4.223 1.00 36.28 100 SER A O 1
ATOM 779 N N . SER A 1 101 ? -5.866 -19.829 2.820 1.00 40.50 101 SER A N 1
ATOM 780 C CA . SER A 1 101 ? -6.656 -20.871 3.486 1.00 40.50 101 SER A CA 1
ATOM 781 C C . SER A 1 101 ? -6.251 -21.157 4.940 1.00 40.50 101 SER A C 1
ATOM 783 O O . SER A 1 101 ? -6.907 -21.967 5.588 1.00 40.50 101 SER A O 1
ATOM 785 N N . GLU A 1 102 ? -5.182 -20.538 5.448 1.00 38.19 102 GLU A N 1
ATOM 786 C CA . GLU A 1 102 ? -4.692 -20.741 6.817 1.00 38.19 102 GLU A CA 1
ATOM 787 C C . GLU A 1 102 ? -5.268 -19.742 7.824 1.00 38.19 102 GLU A C 1
ATOM 789 O O . GLU A 1 102 ? -5.337 -20.055 9.011 1.00 38.19 102 GLU A O 1
ATOM 794 N N . ILE A 1 103 ? -5.740 -18.573 7.377 1.00 43.31 103 ILE A N 1
ATOM 795 C CA . ILE A 1 103 ? -6.330 -17.564 8.259 1.00 43.31 103 ILE A CA 1
ATOM 796 C C . ILE A 1 103 ? -7.800 -17.432 7.894 1.00 43.31 103 ILE A C 1
ATOM 798 O O . ILE A 1 103 ? -8.202 -16.683 7.006 1.00 43.31 103 ILE A O 1
ATOM 802 N N . ASN A 1 104 ? -8.616 -18.213 8.593 1.00 44.28 104 ASN A N 1
ATOM 803 C CA . ASN A 1 104 ? -10.062 -18.167 8.473 1.00 44.28 104 ASN A CA 1
ATOM 804 C C . ASN A 1 104 ? -10.567 -16.911 9.207 1.00 44.28 104 ASN A C 1
ATOM 806 O O . ASN A 1 104 ? -11.004 -16.985 10.355 1.00 44.28 104 ASN A O 1
ATOM 810 N N . MET A 1 105 ? -10.437 -15.738 8.579 1.00 51.25 105 MET A N 1
ATOM 811 C CA . MET A 1 105 ? -11.106 -14.533 9.065 1.00 51.25 105 MET A CA 1
ATOM 812 C C . MET A 1 105 ? -12.606 -14.722 8.860 1.00 51.25 105 MET A C 1
ATOM 814 O O . MET A 1 105 ? -13.109 -14.660 7.741 1.00 51.25 105 MET A O 1
ATOM 818 N N . GLY A 1 106 ? -13.314 -15.042 9.941 1.00 50.41 106 GLY A N 1
ATOM 819 C CA . GLY A 1 106 ? -14.770 -15.090 9.924 1.00 50.41 106 GLY A CA 1
ATOM 820 C C . GLY A 1 106 ? -15.360 -13.706 9.647 1.00 50.41 106 GLY A C 1
ATOM 821 O O . GLY A 1 106 ? -14.674 -12.689 9.739 1.00 50.41 106 GLY A O 1
ATOM 822 N N . ASN A 1 107 ? -16.667 -13.656 9.393 1.00 55.56 107 ASN A N 1
ATOM 823 C CA . ASN A 1 107 ? -17.424 -12.413 9.186 1.00 55.56 107 ASN A CA 1
ATOM 824 C C . ASN A 1 107 ? -17.360 -11.422 10.374 1.00 55.56 107 ASN A C 1
ATOM 826 O O . ASN A 1 107 ? -17.972 -10.367 10.306 1.00 55.56 107 ASN A O 1
ATOM 830 N N . SER A 1 108 ? -16.657 -11.745 11.463 1.00 65.38 108 SER A N 1
ATOM 831 C CA . SER A 1 108 ? -16.529 -10.934 12.674 1.00 65.38 108 SER A CA 1
ATOM 832 C C . SER A 1 108 ? -15.210 -10.160 12.790 1.00 65.38 108 SER A C 1
ATOM 834 O O . SER A 1 108 ? -15.022 -9.472 13.790 1.00 65.38 108 SER A O 1
ATOM 836 N N . THR A 1 109 ? -14.267 -10.291 11.848 1.00 73.44 109 THR A N 1
ATOM 837 C CA . THR A 1 109 ? -12.993 -9.559 11.940 1.00 73.44 109 THR A CA 1
ATOM 838 C C . THR A 1 109 ? -13.171 -8.102 11.514 1.00 73.44 109 THR A C 1
ATOM 840 O O . THR A 1 109 ? -13.639 -7.820 10.411 1.00 73.44 109 THR A O 1
ATOM 843 N N . ALA A 1 110 ? -12.797 -7.179 12.401 1.00 82.00 110 ALA A N 1
ATOM 844 C CA . ALA A 1 110 ? -12.696 -5.755 12.112 1.00 82.00 110 ALA A CA 1
ATOM 845 C C . ALA A 1 110 ? -11.283 -5.431 11.620 1.00 82.00 110 ALA A C 1
ATOM 847 O O . ALA A 1 110 ? -10.324 -6.049 12.066 1.00 82.00 110 ALA A O 1
ATOM 848 N N . LEU A 1 111 ? -11.154 -4.444 10.740 1.00 84.62 111 LEU A N 1
ATOM 849 C CA . LEU A 1 111 ? -9.864 -3.913 10.320 1.00 84.62 111 LEU A CA 1
ATOM 850 C C . LEU A 1 111 ? -9.709 -2.484 10.836 1.00 84.62 111 LEU A C 1
ATOM 852 O O . LEU A 1 111 ? -10.662 -1.715 10.774 1.00 84.62 111 LEU A O 1
ATOM 856 N N . GLU A 1 112 ? -8.530 -2.110 11.319 1.00 89.19 112 GLU A N 1
ATOM 857 C CA . GLU A 1 112 ? -8.143 -0.714 11.576 1.00 89.19 112 GLU A CA 1
ATOM 858 C C . GLU A 1 112 ? -7.089 -0.311 10.541 1.00 89.19 112 GLU A C 1
ATOM 860 O O . GLU A 1 112 ? -6.049 -0.963 10.436 1.00 89.19 112 GLU A O 1
ATOM 865 N N . THR A 1 113 ? -7.336 0.748 9.771 1.00 90.25 113 THR A N 1
ATOM 866 C CA . THR A 1 113 ? -6.361 1.249 8.793 1.00 90.25 113 THR A CA 1
ATOM 867 C C . THR A 1 113 ? -5.214 1.929 9.530 1.00 90.25 113 THR A C 1
ATOM 869 O O . THR A 1 113 ? -5.414 2.916 10.238 1.00 90.25 113 THR A O 1
ATOM 872 N N . MET A 1 114 ? -4.005 1.401 9.352 1.00 93.81 114 MET A N 1
ATOM 873 C CA . MET A 1 114 ? -2.784 1.935 9.953 1.00 93.81 114 MET A CA 1
ATOM 874 C C . MET A 1 114 ? -2.071 2.892 9.005 1.00 93.81 114 MET A C 1
ATOM 876 O O . MET A 1 114 ? -1.643 3.962 9.423 1.00 93.81 114 MET A O 1
ATOM 880 N N . HIS A 1 115 ? -1.958 2.502 7.732 1.00 94.94 115 HIS A N 1
ATOM 881 C CA . HIS A 1 115 ? -1.282 3.269 6.684 1.00 94.94 115 HIS A CA 1
ATOM 882 C C . HIS A 1 115 ? -2.018 3.087 5.354 1.00 94.94 115 HIS A C 1
ATOM 884 O O . HIS A 1 115 ? -2.420 1.971 5.032 1.00 94.94 115 HIS A O 1
ATOM 890 N N . ARG A 1 116 ? -2.164 4.165 4.575 1.00 95.12 116 ARG A N 1
ATOM 891 C CA . ARG A 1 116 ? -2.670 4.154 3.191 1.00 95.12 116 ARG A CA 1
ATOM 892 C C . ARG A 1 116 ? -1.887 5.165 2.362 1.00 95.12 116 ARG A C 1
ATOM 894 O O . ARG A 1 116 ? -1.992 6.368 2.602 1.00 95.12 116 ARG A O 1
ATOM 901 N N . LEU A 1 117 ? -1.087 4.676 1.419 1.00 97.25 117 LEU A N 1
ATOM 902 C CA . LEU A 1 117 ? -0.044 5.453 0.755 1.00 97.25 117 LEU A CA 1
ATOM 903 C C . LEU A 1 117 ? -0.149 5.413 -0.769 1.00 97.25 117 LEU A C 1
ATOM 905 O O . LEU A 1 117 ? -0.290 4.347 -1.372 1.00 97.25 117 LEU A O 1
ATOM 909 N N . ASN A 1 118 ? -0.002 6.588 -1.375 1.00 97.44 118 ASN A N 1
ATOM 910 C CA . ASN A 1 118 ? 0.289 6.798 -2.784 1.00 97.44 118 ASN A CA 1
ATOM 911 C C . ASN A 1 118 ? 1.814 6.806 -2.989 1.00 97.44 118 ASN A C 1
ATOM 913 O O . ASN A 1 118 ? 2.487 7.811 -2.748 1.00 97.44 118 ASN A O 1
ATOM 917 N N . VAL A 1 119 ? 2.375 5.669 -3.398 1.00 98.06 119 VAL A N 1
ATOM 918 C CA . VAL A 1 119 ? 3.825 5.445 -3.403 1.00 98.06 119 VAL A CA 1
ATOM 919 C C . VAL A 1 119 ? 4.471 6.154 -4.593 1.00 98.06 119 VAL A C 1
ATOM 921 O O . VAL A 1 119 ? 4.101 5.956 -5.749 1.00 98.06 119 VAL A O 1
ATOM 924 N N . GLY A 1 120 ? 5.455 7.011 -4.310 1.00 95.69 120 GLY A N 1
ATOM 925 C CA . GLY A 1 120 ? 6.092 7.868 -5.316 1.00 95.69 120 GLY A CA 1
ATOM 926 C C . GLY A 1 120 ? 5.204 9.006 -5.835 1.00 95.69 120 GLY A C 1
ATOM 927 O O . GLY A 1 120 ? 5.624 9.764 -6.712 1.00 95.69 120 GLY A O 1
ATOM 928 N N . GLY A 1 121 ? 3.989 9.131 -5.304 1.00 95.75 121 GLY A N 1
ATOM 929 C CA . GLY A 1 121 ? 3.042 10.183 -5.632 1.00 95.75 121 GLY A CA 1
ATOM 930 C C . GLY A 1 121 ? 2.920 11.233 -4.531 1.00 95.75 121 GLY A C 1
ATOM 931 O O . GLY A 1 121 ? 3.697 11.284 -3.581 1.00 95.75 121 GLY A O 1
ATOM 932 N N . LYS A 1 122 ? 1.934 12.116 -4.694 1.00 95.06 122 LYS A N 1
ATOM 933 C CA . LYS A 1 122 ? 1.558 13.125 -3.694 1.00 95.06 122 LYS A CA 1
ATOM 934 C C . LYS A 1 122 ? 0.269 12.710 -2.993 1.00 95.06 122 LYS A C 1
ATOM 936 O O . LYS A 1 122 ? -0.415 11.793 -3.443 1.00 95.06 122 LYS A O 1
ATOM 941 N N . PHE A 1 123 ? -0.087 13.449 -1.946 1.00 95.31 123 PHE A N 1
ATOM 942 C CA . PHE A 1 123 ? -1.381 13.336 -1.286 1.00 95.31 123 PHE A CA 1
ATOM 943 C C . PHE A 1 123 ? -2.555 13.324 -2.285 1.00 95.31 123 PHE A C 1
ATOM 945 O O . PHE A 1 123 ? -2.666 14.222 -3.128 1.00 95.31 123 PHE A O 1
ATOM 952 N N . ILE A 1 124 ? -3.446 12.340 -2.151 1.00 94.56 124 ILE A N 1
ATOM 953 C CA . ILE A 1 124 ? -4.734 12.277 -2.848 1.00 94.56 124 ILE A CA 1
ATOM 954 C C . ILE A 1 124 ? -5.827 12.379 -1.787 1.00 94.56 124 ILE A C 1
ATOM 956 O O . ILE A 1 124 ? -5.931 11.531 -0.904 1.00 94.56 124 ILE A O 1
ATOM 960 N N . SER A 1 125 ? -6.645 13.426 -1.887 1.00 92.19 125 SER A N 1
ATOM 961 C CA . SER A 1 125 ? -7.805 13.594 -1.011 1.00 92.19 125 SER A CA 1
ATOM 962 C C . SER A 1 125 ? -8.844 12.510 -1.271 1.00 92.19 125 SER A C 1
ATOM 964 O O . SER A 1 125 ? -9.089 12.159 -2.427 1.00 92.19 125 SER A O 1
ATOM 966 N N . GLY A 1 126 ? -9.524 12.078 -0.210 1.00 86.81 126 GLY A N 1
ATOM 967 C CA . GLY A 1 126 ? -10.659 11.167 -0.283 1.00 86.81 126 GLY A CA 1
ATOM 968 C C . GLY A 1 126 ? -11.753 11.588 -1.264 1.00 86.81 126 GLY A C 1
ATOM 969 O O . GLY A 1 126 ? -12.416 10.729 -1.820 1.00 86.81 126 GLY A O 1
ATOM 970 N N . GLU A 1 127 ? -11.909 12.873 -1.590 1.00 87.31 127 GLU A N 1
ATOM 971 C CA . GLU A 1 127 ? -12.864 13.318 -2.623 1.00 87.31 127 GLU A CA 1
ATOM 972 C C . GLU A 1 127 ? -12.583 12.738 -4.019 1.00 87.31 127 GLU A C 1
ATOM 974 O O . GLU A 1 127 ? -13.483 12.638 -4.851 1.00 87.31 127 GLU A O 1
ATOM 979 N N . LYS A 1 128 ? -11.329 12.362 -4.283 1.00 86.50 128 LYS A N 1
ATOM 980 C CA . LYS A 1 128 ? -10.903 11.698 -5.520 1.00 86.50 128 LYS A CA 1
ATOM 981 C C . LYS A 1 128 ? -10.877 10.173 -5.393 1.00 86.50 128 LYS A C 1
ATOM 983 O O . LYS A 1 128 ? -10.538 9.494 -6.364 1.00 86.50 128 LYS A O 1
ATOM 988 N N . ASP A 1 129 ? -11.168 9.638 -4.211 1.00 83.00 129 ASP A N 1
ATOM 989 C CA . ASP A 1 129 ? -11.184 8.206 -3.971 1.00 83.00 129 ASP A CA 1
ATOM 990 C C . ASP A 1 129 ? -12.478 7.596 -4.525 1.00 83.00 129 ASP A C 1
ATOM 992 O O . ASP A 1 129 ? -13.570 8.009 -4.134 1.00 83.00 129 ASP A O 1
ATOM 996 N N . PRO A 1 130 ? -12.390 6.624 -5.450 1.00 80.00 130 PRO A N 1
ATOM 997 C CA . PRO A 1 130 ? -13.566 6.045 -6.098 1.00 80.00 130 PRO A CA 1
ATOM 998 C C . PRO A 1 130 ? -14.386 5.139 -5.167 1.00 80.00 130 PRO A C 1
ATOM 1000 O O . PRO A 1 130 ? -15.426 4.626 -5.580 1.00 80.00 130 PRO A O 1
ATOM 1003 N N . GLY A 1 131 ? -13.900 4.884 -3.949 1.00 73.12 131 GLY A N 1
ATOM 1004 C CA . GLY A 1 131 ? -14.512 3.980 -2.989 1.00 73.12 131 GLY A CA 1
ATOM 1005 C C . GLY A 1 131 ? -14.954 4.689 -1.718 1.00 73.12 131 GLY A C 1
ATOM 1006 O O . GLY A 1 131 ? -16.077 5.174 -1.606 1.00 73.12 131 GLY A O 1
ATOM 1007 N N . MET A 1 132 ? -14.088 4.660 -0.713 1.00 67.31 132 MET A N 1
ATOM 1008 C CA . MET A 1 132 ? -14.439 4.905 0.682 1.00 67.31 132 MET A CA 1
ATOM 1009 C C . MET A 1 132 ? -14.146 6.335 1.155 1.00 67.31 132 MET A C 1
ATOM 1011 O O . MET A 1 132 ? -14.123 6.580 2.359 1.00 67.31 132 MET A O 1
ATOM 1015 N N . LEU A 1 133 ? -13.943 7.277 0.227 1.00 76.94 133 LEU A N 1
ATOM 1016 C CA . LEU A 1 133 ? -13.501 8.642 0.534 1.00 76.94 133 LEU A CA 1
ATOM 1017 C C . LEU A 1 133 ? -12.225 8.637 1.385 1.00 76.94 133 LEU A C 1
ATOM 1019 O O . LEU A 1 133 ? -12.053 9.413 2.331 1.00 76.94 133 LEU A O 1
ATOM 1023 N N . CYS A 1 134 ? -11.334 7.710 1.054 1.00 83.00 134 CYS A N 1
ATOM 1024 C CA . CYS A 1 134 ? -10.114 7.454 1.786 1.00 83.00 134 CYS A CA 1
ATOM 1025 C C . CYS A 1 134 ? -8.990 8.385 1.334 1.00 83.00 134 CYS A C 1
ATOM 1027 O O . CYS A 1 134 ? -8.716 8.525 0.145 1.00 83.00 134 CYS A O 1
ATOM 1029 N N . ASP A 1 135 ? -8.315 9.006 2.296 1.00 89.25 135 ASP A N 1
ATOM 1030 C CA . ASP A 1 135 ? -7.142 9.829 2.020 1.00 89.25 135 ASP A CA 1
ATOM 1031 C C . ASP A 1 135 ? -5.925 8.923 1.740 1.00 89.25 135 ASP A C 1
ATOM 1033 O O . ASP A 1 135 ? -5.666 7.980 2.492 1.00 89.25 135 ASP A O 1
ATOM 1037 N N . TRP A 1 136 ? -5.171 9.211 0.675 1.00 94.44 136 TRP A N 1
ATOM 1038 C CA . TRP A 1 136 ? -3.916 8.523 0.346 1.00 94.44 136 TRP A CA 1
ATOM 1039 C C . TRP A 1 136 ? -2.741 9.469 0.587 1.00 94.44 136 TRP A C 1
ATOM 1041 O O . TRP A 1 136 ? -2.627 10.505 -0.071 1.00 94.44 136 TRP A O 1
ATOM 1051 N N . LEU A 1 137 ? -1.871 9.126 1.535 1.00 95.31 137 LEU A N 1
ATOM 1052 C CA . LEU A 1 137 ? -0.722 9.951 1.926 1.00 95.31 137 LEU A CA 1
ATOM 1053 C C . LEU A 1 137 ? 0.487 9.682 1.020 1.00 95.31 137 LEU A C 1
ATOM 1055 O O . LEU A 1 137 ? 0.561 8.636 0.384 1.00 95.31 137 LEU A O 1
ATOM 1059 N N . ASP A 1 138 ? 1.451 10.598 0.953 1.00 94.75 138 ASP A N 1
ATOM 1060 C CA . ASP A 1 138 ? 2.730 10.296 0.306 1.00 94.75 138 ASP A CA 1
ATOM 1061 C C . ASP A 1 138 ? 3.578 9.345 1.168 1.00 94.75 138 ASP A C 1
ATOM 1063 O O . ASP A 1 138 ? 3.428 9.272 2.389 1.00 94.75 138 ASP A O 1
ATOM 1067 N N . ASP A 1 139 ? 4.477 8.596 0.531 1.00 95.62 139 ASP A N 1
ATOM 1068 C CA . ASP A 1 139 ? 5.281 7.576 1.207 1.00 95.62 139 ASP A CA 1
ATOM 1069 C C . ASP A 1 139 ? 6.627 8.086 1.757 1.00 95.62 139 ASP A C 1
ATOM 1071 O O . ASP A 1 139 ? 7.361 7.317 2.378 1.00 95.62 139 ASP A O 1
ATOM 1075 N N . THR A 1 140 ? 6.939 9.377 1.573 1.00 91.94 140 THR A N 1
ATOM 1076 C CA . THR A 1 140 ? 8.200 10.035 1.984 1.00 91.94 140 THR A CA 1
ATOM 1077 C C . THR A 1 140 ? 8.648 9.733 3.412 1.00 91.94 140 THR A C 1
ATOM 1079 O O . THR A 1 140 ? 9.845 9.524 3.610 1.00 91.94 140 THR A O 1
ATOM 1082 N N . PRO A 1 141 ? 7.754 9.663 4.417 1.00 92.50 141 PRO A N 1
ATOM 1083 C CA . PRO A 1 141 ? 8.175 9.414 5.793 1.00 92.50 141 PRO A CA 1
ATOM 1084 C C . PRO A 1 141 ? 8.683 7.991 6.072 1.00 92.50 141 PRO A C 1
ATOM 1086 O O . PRO A 1 141 ? 9.198 7.756 7.163 1.00 92.50 141 PRO A O 1
ATOM 1089 N N . PHE A 1 142 ? 8.498 7.038 5.149 1.00 93.06 142 PHE A N 1
ATOM 1090 C CA . PHE A 1 142 ? 8.568 5.610 5.478 1.00 93.06 142 PHE A CA 1
ATOM 1091 C C . PHE A 1 142 ? 9.674 4.823 4.770 1.00 93.06 142 PHE A C 1
ATOM 1093 O O . PHE A 1 142 ? 9.950 3.707 5.202 1.00 93.06 142 PHE A O 1
ATOM 1100 N N . PHE A 1 143 ? 10.300 5.335 3.706 1.00 89.75 143 PHE A N 1
ATOM 1101 C CA . PHE A 1 143 ? 11.302 4.578 2.938 1.00 89.75 143 PHE A CA 1
ATOM 1102 C C . PHE A 1 143 ? 12.758 4.955 3.249 1.00 89.75 143 PHE A C 1
ATOM 1104 O O . PHE A 1 143 ? 13.058 6.042 3.737 1.00 89.75 143 PHE A O 1
ATOM 1111 N N . SER A 1 144 ? 13.681 4.048 2.916 1.00 80.25 144 SER A N 1
ATOM 1112 C CA . SER A 1 144 ? 15.137 4.248 3.006 1.00 80.25 144 SER A CA 1
ATOM 1113 C C . SER A 1 144 ? 15.727 5.026 1.821 1.00 80.25 144 SER A C 1
ATOM 1115 O O . SER A 1 144 ? 15.152 5.039 0.747 1.00 80.25 144 SER A O 1
ATOM 1117 N N . GLU A 1 145 ? 16.933 5.579 1.949 1.00 81.62 145 GLU A N 1
ATOM 1118 C CA . GLU A 1 145 ? 17.634 6.311 0.873 1.00 81.62 145 GLU A CA 1
ATOM 1119 C C . GLU A 1 145 ? 17.864 5.516 -0.442 1.00 81.62 145 GLU A C 1
ATOM 1121 O O . GLU A 1 145 ? 17.756 4.288 -0.478 1.00 81.62 145 GLU A O 1
ATOM 1126 N N . ALA A 1 146 ? 18.268 6.232 -1.504 1.00 87.56 146 ALA A N 1
ATOM 1127 C CA . ALA A 1 146 ? 18.576 5.741 -2.860 1.00 87.56 146 ALA A CA 1
ATOM 1128 C C . ALA A 1 146 ? 17.367 5.213 -3.657 1.00 87.56 146 ALA A C 1
ATOM 1130 O O . ALA A 1 146 ? 17.403 4.143 -4.277 1.00 87.56 146 ALA A O 1
ATOM 1131 N N . THR A 1 147 ? 16.283 5.990 -3.646 1.00 91.75 147 THR A N 1
ATOM 1132 C CA . THR A 1 147 ? 15.026 5.674 -4.335 1.00 91.75 147 THR A CA 1
ATOM 1133 C C . THR A 1 147 ? 14.630 6.820 -5.248 1.00 91.75 147 THR A C 1
ATOM 1135 O O . THR A 1 147 ? 14.903 7.983 -4.965 1.00 91.75 147 THR A O 1
ATOM 1138 N N . THR A 1 148 ? 13.956 6.503 -6.346 1.00 93.56 148 THR A N 1
ATOM 1139 C CA . THR A 1 148 ? 13.426 7.503 -7.270 1.00 93.56 148 THR A CA 1
ATOM 1140 C C . THR A 1 148 ? 11.973 7.202 -7.606 1.00 93.56 148 THR A C 1
ATOM 1142 O O . THR A 1 148 ? 11.477 6.095 -7.373 1.00 93.56 148 THR A O 1
ATOM 1145 N N . THR A 1 149 ? 11.272 8.200 -8.131 1.00 94.44 149 THR A N 1
ATOM 1146 C CA . THR A 1 149 ? 9.867 8.081 -8.510 1.00 94.44 149 THR A CA 1
ATOM 1147 C C . THR A 1 149 ? 9.728 7.910 -10.015 1.00 94.44 149 THR A C 1
ATOM 1149 O O . THR A 1 149 ? 10.460 8.499 -10.809 1.00 94.44 149 THR A O 1
ATOM 1152 N N . ILE A 1 150 ? 8.758 7.097 -10.417 1.00 92.06 150 ILE A N 1
ATOM 1153 C CA . ILE A 1 150 ? 8.355 6.928 -11.808 1.00 92.06 150 ILE A CA 1
ATOM 1154 C C . ILE A 1 150 ? 6.961 7.522 -11.949 1.00 92.06 150 ILE A C 1
ATOM 1156 O O . ILE A 1 150 ? 6.068 7.244 -11.150 1.00 92.06 150 ILE A O 1
ATOM 1160 N N . HIS A 1 151 ? 6.773 8.314 -12.998 1.00 92.88 151 HIS A N 1
ATOM 1161 C CA . HIS A 1 151 ? 5.475 8.846 -13.381 1.00 92.88 151 HIS A CA 1
ATOM 1162 C C . HIS A 1 151 ? 5.046 8.212 -14.701 1.00 92.88 151 HIS A C 1
ATOM 1164 O O . HIS A 1 151 ? 5.850 8.060 -15.623 1.00 92.88 151 HIS A O 1
ATOM 1170 N N . SER A 1 152 ? 3.775 7.831 -14.799 1.00 87.19 152 SER A N 1
ATOM 1171 C CA . SER A 1 152 ? 3.222 7.292 -16.037 1.00 87.19 152 SER A CA 1
ATOM 1172 C C . SER A 1 152 ? 3.269 8.341 -17.149 1.00 87.19 152 SER A C 1
ATOM 1174 O O . SER A 1 152 ? 2.657 9.401 -17.049 1.00 87.19 152 SER A O 1
ATOM 1176 N N . ASN A 1 153 ? 3.912 7.991 -18.264 1.00 79.12 153 ASN A N 1
ATOM 1177 C CA . ASN A 1 153 ? 3.856 8.767 -19.509 1.00 79.12 153 ASN A CA 1
ATOM 1178 C C . ASN A 1 153 ? 2.586 8.463 -20.333 1.00 79.12 153 ASN A C 1
ATOM 1180 O O . ASN A 1 153 ? 2.314 9.117 -21.341 1.00 79.12 153 ASN A O 1
ATOM 1184 N N . SER A 1 154 ? 1.808 7.449 -19.930 1.00 70.88 154 SER A N 1
ATOM 1185 C CA . SER A 1 154 ? 0.562 7.050 -20.589 1.00 70.88 154 SER A CA 1
ATOM 1186 C C . SER A 1 154 ? -0.627 7.837 -20.050 1.00 70.88 154 SER A C 1
ATOM 1188 O O . SER A 1 154 ? -0.797 7.972 -18.839 1.00 70.88 154 SER A O 1
ATOM 1190 N N . ARG A 1 155 ? -1.518 8.256 -20.958 1.00 59.50 155 ARG A N 1
ATOM 1191 C CA . ARG A 1 155 ? -2.814 8.867 -20.615 1.00 59.50 155 ARG A CA 1
ATOM 1192 C C . ARG A 1 155 ? -3.897 7.856 -20.222 1.00 59.50 155 ARG A C 1
ATOM 1194 O O . ARG A 1 155 ? -4.993 8.276 -19.869 1.00 59.50 155 ARG A O 1
ATOM 1201 N N . LYS A 1 156 ? -3.646 6.546 -20.325 1.00 79.00 156 LYS A N 1
ATOM 1202 C CA . LYS A 1 156 ? -4.637 5.510 -19.992 1.00 79.00 156 LYS A CA 1
ATOM 1203 C C . LYS A 1 156 ? -4.033 4.469 -19.058 1.00 79.00 156 LYS A C 1
ATOM 1205 O O . LYS A 1 156 ? -3.258 3.618 -19.490 1.00 79.00 156 LYS A O 1
ATOM 1210 N N . ILE A 1 157 ? -4.404 4.568 -17.788 1.00 88.50 157 ILE A N 1
ATOM 1211 C CA . ILE A 1 157 ? -4.268 3.518 -16.779 1.00 88.50 157 ILE A CA 1
ATOM 1212 C C . ILE A 1 157 ? -5.665 2.949 -16.585 1.00 88.50 157 ILE A C 1
ATOM 1214 O O . ILE A 1 157 ? -6.640 3.699 -16.580 1.00 88.50 157 ILE A O 1
ATOM 1218 N N . SER A 1 158 ? -5.768 1.633 -16.475 1.00 91.38 158 SER A N 1
ATOM 1219 C CA . SER A 1 158 ? -7.036 0.942 -16.276 1.00 91.38 158 SER A CA 1
ATOM 1220 C C . SER A 1 158 ? -6.889 -0.121 -15.200 1.00 91.38 158 SER A C 1
ATOM 1222 O O . SER A 1 158 ? -5.792 -0.633 -14.967 1.00 91.38 158 SER A O 1
ATOM 1224 N N . TYR A 1 159 ? -8.005 -0.485 -14.584 1.00 90.25 159 TYR A N 1
ATOM 1225 C CA . TYR A 1 159 ? -8.066 -1.598 -13.649 1.00 90.25 159 TYR A CA 1
ATOM 1226 C C . TYR A 1 159 ? -7.927 -2.939 -14.374 1.00 90.25 159 TYR A C 1
ATOM 1228 O O . TYR A 1 159 ? -8.394 -3.108 -15.504 1.00 90.25 159 TYR A O 1
ATOM 1236 N N . GLY A 1 160 ? -7.274 -3.904 -13.729 1.00 87.19 160 GLY A N 1
ATOM 1237 C CA . GLY A 1 160 ? -7.352 -5.301 -14.135 1.00 87.19 160 GLY A CA 1
ATOM 1238 C C . GLY A 1 160 ? -8.781 -5.820 -14.008 1.00 87.19 160 GLY A C 1
ATOM 1239 O O . GLY A 1 160 ? -9.538 -5.378 -13.152 1.00 87.19 160 GLY A O 1
ATOM 1240 N N . SER A 1 161 ? -9.151 -6.813 -14.816 1.00 83.75 161 SER A N 1
ATOM 1241 C CA . SER A 1 161 ? -10.530 -7.332 -14.878 1.00 83.75 161 SER A CA 1
ATOM 1242 C C . SER A 1 161 ? -11.082 -7.880 -13.554 1.00 83.75 161 SER A C 1
ATOM 1244 O O . SER A 1 161 ? -12.292 -8.032 -13.410 1.00 83.75 161 SER A O 1
ATOM 1246 N N . LYS A 1 162 ? -10.206 -8.199 -12.594 1.00 80.00 162 LYS A N 1
ATOM 1247 C CA . LYS A 1 162 ? -10.554 -8.689 -11.251 1.00 80.00 162 LYS A CA 1
ATOM 1248 C C . LYS A 1 162 ? -10.421 -7.626 -10.156 1.00 80.00 162 LYS A C 1
ATOM 1250 O O . LYS A 1 162 ? -10.592 -7.959 -8.990 1.00 80.00 162 LYS A O 1
ATOM 1255 N N . VAL A 1 163 ? -10.078 -6.390 -10.510 1.00 81.56 163 VAL A N 1
ATOM 1256 C CA . VAL A 1 163 ? -9.903 -5.277 -9.574 1.00 81.56 163 VAL A CA 1
ATOM 1257 C C . VAL A 1 163 ? -11.090 -4.334 -9.729 1.00 81.56 163 VAL A C 1
ATOM 1259 O O . VAL A 1 163 ? -11.213 -3.696 -10.773 1.00 81.56 163 VAL A O 1
ATOM 1262 N N . PRO A 1 164 ? -11.978 -4.235 -8.729 1.00 82.94 164 PRO A N 1
ATOM 1263 C CA . PRO A 1 164 ? -13.063 -3.263 -8.769 1.00 82.94 164 PRO A CA 1
ATOM 1264 C C . PRO A 1 164 ? -12.547 -1.830 -8.774 1.00 82.94 164 PRO A C 1
ATOM 1266 O O . PRO A 1 164 ? -11.533 -1.527 -8.142 1.00 82.94 164 PRO A O 1
ATOM 1269 N N . GLU A 1 165 ? -13.285 -0.934 -9.420 1.00 83.00 165 GLU A N 1
ATOM 1270 C CA . GLU A 1 165 ? -12.890 0.474 -9.545 1.00 83.00 165 GLU A CA 1
ATOM 1271 C C . GLU A 1 165 ? -12.820 1.179 -8.185 1.00 83.00 165 GLU A C 1
ATOM 1273 O O . GLU A 1 165 ? -11.957 2.025 -7.977 1.00 83.00 165 GLU A O 1
ATOM 1278 N N . CYS A 1 166 ? -13.645 0.759 -7.219 1.00 81.06 166 CYS A N 1
ATOM 1279 C CA . CYS A 1 166 ? -13.639 1.275 -5.848 1.00 81.06 166 CYS A CA 1
ATOM 1280 C C . CYS A 1 166 ? -12.392 0.896 -5.028 1.00 81.06 166 CYS A C 1
ATOM 1282 O O . CYS A 1 166 ? -12.276 1.327 -3.888 1.00 81.06 166 CYS A O 1
ATOM 1284 N N . THR A 1 167 ? -11.472 0.090 -5.574 1.00 84.06 167 THR A N 1
ATOM 1285 C CA . THR A 1 167 ? -10.291 -0.391 -4.839 1.00 84.06 167 THR A CA 1
ATOM 1286 C C . THR A 1 167 ? -9.318 0.736 -4.498 1.00 84.06 167 THR A C 1
ATOM 1288 O O . THR A 1 167 ? -8.773 0.753 -3.403 1.00 84.06 167 THR A O 1
ATOM 1291 N N . ALA A 1 168 ? -9.037 1.622 -5.457 1.00 89.81 168 ALA A N 1
ATOM 1292 C CA . ALA A 1 168 ? -8.116 2.745 -5.293 1.00 89.81 168 ALA A CA 1
ATOM 1293 C C . ALA A 1 168 ? -8.202 3.696 -6.503 1.00 89.81 168 ALA A C 1
ATOM 1295 O O . ALA A 1 168 ? -8.559 3.241 -7.595 1.00 89.81 168 ALA A O 1
ATOM 1296 N N . PRO A 1 169 ? -7.817 4.979 -6.383 1.00 92.94 169 PRO A N 1
ATOM 1297 C CA . PRO A 1 169 ? -7.813 5.921 -7.499 1.00 92.94 169 PRO A CA 1
ATOM 1298 C C . PRO A 1 169 ? -6.833 5.504 -8.603 1.00 92.94 169 PRO A C 1
ATOM 1300 O O . PRO A 1 169 ? -5.707 5.091 -8.327 1.00 92.94 169 PRO A O 1
ATOM 1303 N N . LEU A 1 170 ? -7.196 5.715 -9.873 1.00 92.81 170 LEU A N 1
ATOM 1304 C CA . LEU A 1 170 ? -6.256 5.544 -10.995 1.00 92.81 170 LEU A CA 1
ATOM 1305 C C . LEU A 1 170 ? -5.024 6.459 -10.881 1.00 92.81 170 LEU A C 1
ATOM 1307 O O . LEU A 1 170 ? -3.951 6.090 -11.352 1.00 92.81 170 LEU A O 1
ATOM 1311 N N . GLU A 1 171 ? -5.169 7.627 -10.244 1.00 93.25 171 GLU A N 1
ATOM 1312 C CA . GLU A 1 171 ? -4.064 8.560 -9.974 1.00 93.25 171 GLU A CA 1
ATOM 1313 C C . GLU A 1 171 ? -2.982 7.926 -9.081 1.00 93.25 171 GLU A C 1
ATOM 1315 O O . GLU A 1 171 ? -1.806 8.187 -9.311 1.00 93.25 171 GLU A O 1
ATOM 1320 N N . MET A 1 172 ? -3.343 7.033 -8.146 1.00 95.06 172 MET A N 1
ATOM 1321 C CA . MET A 1 172 ? -2.366 6.298 -7.325 1.00 95.06 172 MET A CA 1
ATOM 1322 C C . MET A 1 172 ? -1.537 5.332 -8.181 1.00 95.06 172 MET A C 1
ATOM 1324 O O . MET A 1 172 ? -0.313 5.308 -8.111 1.00 95.06 172 MET A O 1
ATOM 1328 N N . TYR A 1 173 ? -2.185 4.599 -9.090 1.00 95.50 173 TYR A N 1
ATOM 1329 C CA . TYR A 1 173 ? -1.484 3.703 -10.016 1.00 95.50 173 TYR A CA 1
ATOM 1330 C C . TYR A 1 173 ? -0.626 4.446 -11.057 1.00 95.50 173 TYR A C 1
ATOM 1332 O O . TYR A 1 173 ? 0.161 3.811 -11.761 1.00 95.50 173 TYR A O 1
ATOM 1340 N N . ALA A 1 174 ? -0.766 5.771 -11.184 1.00 94.62 174 ALA A N 1
ATOM 1341 C CA . ALA A 1 174 ? -0.003 6.596 -12.122 1.00 94.62 174 ALA A CA 1
ATOM 1342 C C . ALA A 1 174 ? 1.395 6.964 -11.640 1.00 94.62 174 ALA A C 1
ATOM 1344 O O . ALA A 1 174 ? 2.202 7.461 -12.433 1.00 94.62 174 ALA A O 1
ATOM 1345 N N . THR A 1 175 ? 1.680 6.715 -10.370 1.00 95.81 175 THR A N 1
ATOM 1346 C CA . THR A 1 175 ? 2.980 6.944 -9.760 1.00 95.81 175 THR A CA 1
ATOM 1347 C C . THR A 1 175 ? 3.514 5.656 -9.173 1.00 95.81 175 THR A C 1
ATOM 1349 O O . THR A 1 175 ? 2.763 4.718 -8.908 1.00 95.81 175 THR A O 1
ATOM 1352 N N . ALA A 1 176 ? 4.831 5.582 -9.051 1.00 95.88 176 ALA A N 1
ATOM 1353 C CA . ALA A 1 176 ? 5.487 4.490 -8.366 1.00 95.88 176 ALA A CA 1
ATOM 1354 C C . ALA A 1 176 ? 6.823 4.929 -7.786 1.00 95.88 176 ALA A C 1
ATOM 1356 O O . ALA A 1 176 ? 7.413 5.920 -8.226 1.00 95.88 176 ALA A O 1
ATOM 1357 N N . ARG A 1 177 ? 7.344 4.127 -6.863 1.00 96.00 177 ARG A N 1
ATOM 1358 C CA . ARG A 1 177 ? 8.728 4.206 -6.397 1.00 96.00 177 ARG A CA 1
ATOM 1359 C C . ARG A 1 177 ? 9.520 2.995 -6.869 1.00 96.00 177 ARG A C 1
ATOM 1361 O O . ARG A 1 177 ? 9.006 1.879 -6.903 1.00 96.00 177 ARG A O 1
ATOM 1368 N N . THR A 1 178 ? 10.774 3.248 -7.220 1.00 93.81 178 THR A N 1
ATOM 1369 C CA . THR A 1 178 ? 11.788 2.259 -7.600 1.00 93.81 178 THR A CA 1
ATOM 1370 C C . THR A 1 178 ? 13.121 2.633 -6.950 1.00 93.81 178 THR A C 1
ATOM 1372 O O . THR A 1 178 ? 13.277 3.711 -6.374 1.00 93.81 178 THR A O 1
ATOM 1375 N N . ILE A 1 179 ? 14.108 1.756 -7.069 1.00 91.62 179 ILE A N 1
ATOM 1376 C CA . ILE A 1 179 ? 15.501 2.046 -6.719 1.00 91.62 179 ILE A CA 1
ATOM 1377 C C . ILE A 1 179 ? 16.091 3.047 -7.732 1.00 91.62 179 ILE A C 1
ATOM 1379 O O . ILE A 1 179 ? 15.750 3.008 -8.917 1.00 91.62 179 ILE A O 1
ATOM 1383 N N . GLU A 1 180 ? 16.959 3.952 -7.273 1.00 89.25 180 GLU A N 1
ATOM 1384 C CA . GLU A 1 180 ? 17.692 4.872 -8.153 1.00 89.25 180 GLU A CA 1
ATOM 1385 C C . GLU A 1 180 ? 18.536 4.127 -9.206 1.00 89.25 180 GLU A C 1
ATOM 1387 O O . GLU A 1 180 ? 19.205 3.140 -8.880 1.00 89.25 180 GLU A O 1
ATOM 1392 N N . PRO A 1 181 ? 18.576 4.612 -10.463 1.00 79.69 181 PRO A N 1
ATOM 1393 C CA . PRO A 1 181 ? 19.483 4.076 -11.471 1.00 79.69 181 PRO A CA 1
ATOM 1394 C C . PRO A 1 181 ? 20.939 4.115 -10.987 1.00 79.69 181 PRO A C 1
ATOM 1396 O O . PRO A 1 181 ? 21.394 5.131 -10.467 1.00 79.69 181 PRO A O 1
ATOM 1399 N N . ASN A 1 182 ? 21.687 3.029 -11.205 1.00 79.75 182 ASN A N 1
ATOM 1400 C CA . ASN A 1 182 ? 23.088 2.855 -10.780 1.00 79.75 182 ASN A CA 1
ATOM 1401 C C . ASN A 1 182 ? 23.324 2.789 -9.260 1.00 79.75 182 ASN A C 1
ATOM 1403 O O . ASN A 1 182 ? 24.476 2.823 -8.822 1.00 79.75 182 ASN A O 1
ATOM 1407 N N . SER A 1 183 ? 22.271 2.671 -8.450 1.00 84.06 183 SER A N 1
ATOM 1408 C CA . SER A 1 183 ? 22.432 2.348 -7.035 1.00 84.06 183 SER A CA 1
ATOM 1409 C C . SER A 1 183 ? 23.088 0.974 -6.871 1.00 84.06 183 SER A C 1
ATOM 1411 O O . SER A 1 183 ? 22.771 0.027 -7.589 1.00 84.06 183 SER A O 1
ATOM 1413 N N . TYR A 1 184 ? 23.983 0.846 -5.889 1.00 82.56 184 TYR A N 1
ATOM 1414 C CA . TYR A 1 184 ? 24.511 -0.455 -5.458 1.00 82.56 184 TYR A CA 1
ATOM 1415 C C . TYR A 1 184 ? 23.485 -1.247 -4.632 1.00 82.56 184 TYR A C 1
ATOM 1417 O O . TYR A 1 184 ? 23.711 -2.416 -4.315 1.00 82.56 184 TYR A O 1
ATOM 1425 N N . ARG A 1 185 ? 22.377 -0.609 -4.231 1.00 83.38 185 ARG A N 1
ATOM 1426 C CA . ARG A 1 185 ? 21.301 -1.266 -3.494 1.00 83.38 185 ARG A CA 1
ATOM 1427 C C . ARG A 1 185 ? 20.461 -2.097 -4.447 1.00 83.38 185 ARG A C 1
ATOM 1429 O O . ARG A 1 185 ? 20.045 -1.627 -5.498 1.00 83.38 185 ARG A O 1
ATOM 1436 N N . ILE A 1 186 ? 20.160 -3.312 -4.013 1.00 83.00 186 ILE A N 1
ATOM 1437 C CA . ILE A 1 186 ? 19.263 -4.226 -4.725 1.00 83.00 186 ILE A CA 1
ATOM 1438 C C . ILE A 1 186 ? 17.855 -4.262 -4.119 1.00 83.00 186 ILE A C 1
ATOM 1440 O O . ILE A 1 186 ? 16.942 -4.778 -4.769 1.00 83.00 186 ILE A O 1
ATOM 1444 N N . ASN A 1 187 ? 17.686 -3.661 -2.929 1.00 89.00 187 ASN A N 1
ATOM 1445 C CA . ASN A 1 187 ? 16.449 -3.665 -2.155 1.00 89.00 187 ASN A CA 1
ATOM 1446 C C . ASN A 1 187 ? 15.901 -2.253 -1.945 1.00 89.00 187 ASN A C 1
ATOM 1448 O O . ASN A 1 187 ? 16.654 -1.309 -1.693 1.00 89.00 187 ASN A O 1
ATOM 1452 N N . LEU A 1 188 ? 14.578 -2.151 -1.997 1.00 92.50 188 LEU A N 1
ATOM 1453 C CA . LEU A 1 188 ? 13.793 -0.981 -1.637 1.00 92.50 188 LEU A CA 1
ATOM 1454 C C . LEU A 1 188 ? 13.019 -1.293 -0.357 1.00 92.50 188 LEU A C 1
ATOM 1456 O O . LEU A 1 188 ? 12.227 -2.235 -0.347 1.00 92.50 188 LEU A O 1
ATOM 1460 N N . THR A 1 189 ? 13.248 -0.519 0.702 1.00 94.38 189 THR A N 1
ATOM 1461 C CA . THR A 1 189 ? 12.763 -0.844 2.047 1.00 94.38 189 THR A CA 1
ATOM 1462 C C . THR A 1 189 ? 11.875 0.268 2.599 1.00 94.38 189 THR A C 1
ATOM 1464 O O . THR A 1 189 ? 12.254 1.440 2.558 1.00 94.38 189 THR A O 1
ATOM 1467 N N . TRP A 1 190 ? 10.728 -0.111 3.166 1.00 96.81 190 TRP A N 1
ATOM 1468 C CA . TRP A 1 190 ? 9.870 0.752 3.977 1.00 96.81 190 TRP A CA 1
ATOM 1469 C C . TRP A 1 190 ? 9.753 0.221 5.406 1.00 96.81 190 TRP A C 1
ATOM 1471 O O . TRP A 1 190 ? 9.703 -0.991 5.627 1.00 96.81 190 TRP A O 1
ATOM 1481 N N . LEU A 1 191 ? 9.662 1.137 6.368 1.00 95.44 191 LEU A N 1
ATOM 1482 C CA . LEU A 1 191 ? 9.490 0.850 7.786 1.00 95.44 191 LEU A CA 1
ATOM 1483 C C . LEU A 1 191 ? 8.269 1.601 8.326 1.00 95.44 191 LEU A C 1
ATOM 1485 O O . LEU A 1 191 ? 8.232 2.831 8.325 1.00 95.44 191 LEU A O 1
ATOM 1489 N N . PHE A 1 192 ? 7.279 0.858 8.812 1.00 95.44 192 PHE A N 1
ATOM 1490 C CA . PHE A 1 192 ? 6.001 1.414 9.253 1.00 95.44 192 PHE A CA 1
ATOM 1491 C C . PHE A 1 192 ? 5.793 1.218 10.753 1.00 95.44 192 PHE A C 1
ATOM 1493 O O . PHE A 1 192 ? 5.681 0.070 11.187 1.00 95.44 192 PHE A O 1
ATOM 1500 N N . PRO A 1 193 ? 5.652 2.293 11.546 1.00 93.94 193 PRO A N 1
ATOM 1501 C CA . PRO A 1 193 ? 5.261 2.179 12.945 1.00 93.94 193 PRO A CA 1
ATOM 1502 C C . PRO A 1 193 ? 3.863 1.563 13.074 1.00 93.94 193 PRO A C 1
ATOM 1504 O O . PRO A 1 193 ? 2.906 2.054 12.467 1.00 93.94 193 PRO A O 1
ATOM 1507 N N . VAL A 1 194 ? 3.741 0.489 13.854 1.00 93.75 194 VAL A N 1
ATOM 1508 C CA . VAL A 1 194 ? 2.498 -0.262 14.092 1.00 93.75 194 VAL A CA 1
ATOM 1509 C C . VAL A 1 194 ? 2.498 -0.905 15.487 1.00 93.75 194 VAL A C 1
ATOM 1511 O O . VAL A 1 194 ? 3.528 -1.015 16.148 1.00 93.75 194 VAL A O 1
ATOM 1514 N N . ASP A 1 195 ? 1.343 -1.379 15.954 1.00 92.25 195 ASP A N 1
ATOM 1515 C CA . ASP A 1 195 ? 1.236 -2.017 17.269 1.00 92.25 195 ASP A CA 1
ATOM 1516 C C . ASP A 1 195 ? 1.696 -3.486 17.254 1.00 92.25 195 ASP A C 1
ATOM 1518 O O . ASP A 1 195 ? 1.427 -4.253 16.330 1.00 92.25 195 ASP A O 1
ATOM 1522 N N . CYS A 1 196 ? 2.337 -3.940 18.327 1.00 91.00 196 CYS A N 1
ATOM 1523 C CA . CYS A 1 196 ? 2.693 -5.353 18.468 1.00 91.00 196 CYS A CA 1
ATOM 1524 C C . CYS A 1 196 ? 1.536 -6.213 18.990 1.00 91.00 196 CYS A C 1
ATOM 1526 O O . CYS A 1 196 ? 0.700 -5.770 19.779 1.00 91.00 196 CYS A O 1
ATOM 1528 N N . GLY A 1 197 ? 1.580 -7.503 18.661 1.00 89.69 197 GLY A N 1
ATOM 1529 C CA . GLY A 1 197 ? 0.637 -8.519 19.125 1.00 89.69 197 GLY A CA 1
ATOM 1530 C C . GLY A 1 197 ? -0.627 -8.637 18.277 1.00 89.69 197 GLY A C 1
ATOM 1531 O O . GLY A 1 197 ? -1.619 -9.148 18.785 1.00 89.69 197 GLY A O 1
ATOM 1532 N N . PHE A 1 198 ? -0.587 -8.170 17.029 1.00 90.25 198 PHE A N 1
ATOM 1533 C CA . PHE A 1 198 ? -1.699 -8.218 16.082 1.00 90.25 198 PHE A CA 1
ATOM 1534 C C . PHE A 1 198 ? -1.277 -8.876 14.768 1.00 90.25 198 PHE A C 1
ATOM 1536 O O . PHE A 1 198 ? -0.087 -8.925 14.428 1.00 90.25 198 PHE A O 1
ATOM 1543 N N . TYR A 1 199 ? -2.273 -9.372 14.038 1.00 88.06 199 TYR A N 1
ATOM 1544 C CA . TYR A 1 199 ? -2.122 -9.689 12.625 1.00 88.06 199 TYR A CA 1
ATOM 1545 C C . TYR A 1 199 ? -2.325 -8.420 11.800 1.00 88.06 199 TYR A C 1
ATOM 1547 O O . TYR A 1 199 ? -3.095 -7.537 12.174 1.00 88.06 199 TYR A O 1
ATOM 1555 N N . TYR A 1 200 ? -1.637 -8.348 10.669 1.00 89.44 200 TYR A N 1
ATOM 1556 C CA . TYR A 1 200 ? -1.731 -7.249 9.725 1.00 89.44 200 TYR A CA 1
ATOM 1557 C C . TYR A 1 200 ? -1.990 -7.779 8.327 1.00 89.44 200 TYR A C 1
ATOM 1559 O O . TYR A 1 200 ? -1.295 -8.691 7.883 1.00 89.44 200 TYR A O 1
ATOM 1567 N N . LEU A 1 201 ? -2.950 -7.174 7.636 1.00 90.25 201 LEU A N 1
ATOM 1568 C CA . LEU A 1 201 ? -3.131 -7.286 6.198 1.00 90.25 201 LEU A CA 1
ATOM 1569 C C . LEU A 1 201 ? -2.326 -6.181 5.525 1.00 90.25 201 LEU A C 1
ATOM 1571 O O . LEU A 1 201 ? -2.585 -5.000 5.740 1.00 90.25 201 LEU A O 1
ATOM 1575 N N . VAL A 1 202 ? -1.370 -6.579 4.697 1.00 92.94 202 VAL A N 1
ATOM 1576 C CA . VAL A 1 202 ? -0.556 -5.697 3.865 1.00 92.94 202 VAL A CA 1
ATOM 1577 C C . VAL A 1 202 ? -1.018 -5.867 2.426 1.00 92.94 202 VAL A C 1
ATOM 1579 O O . VAL A 1 202 ? -0.803 -6.919 1.823 1.00 92.94 202 VAL A O 1
ATOM 1582 N N . ARG A 1 203 ? -1.659 -4.836 1.879 1.00 94.88 203 ARG A N 1
ATOM 1583 C CA . ARG A 1 203 ? -2.079 -4.779 0.482 1.00 94.88 203 ARG A CA 1
ATOM 1584 C C . ARG A 1 203 ? -1.096 -3.932 -0.310 1.00 94.88 203 ARG A C 1
ATOM 1586 O O . ARG A 1 203 ? -0.915 -2.750 -0.036 1.00 94.88 203 ARG A O 1
ATOM 1593 N N . LEU A 1 204 ? -0.472 -4.539 -1.310 1.00 96.38 204 LEU A N 1
ATOM 1594 C CA . LEU A 1 204 ? 0.462 -3.883 -2.219 1.00 96.38 204 LEU A CA 1
ATOM 1595 C C . LEU A 1 204 ? -0.208 -3.660 -3.573 1.00 96.38 204 LEU A C 1
ATOM 1597 O O . LEU A 1 204 ? -0.713 -4.609 -4.177 1.00 96.38 204 LEU A O 1
ATOM 1601 N N . HIS A 1 205 ? -0.194 -2.421 -4.056 1.00 96.44 205 HIS A N 1
ATOM 1602 C CA . HIS A 1 205 ? -0.765 -2.029 -5.340 1.00 96.44 205 HIS A CA 1
ATOM 1603 C C . HIS A 1 205 ? 0.325 -1.866 -6.392 1.00 96.44 205 HIS A C 1
ATOM 1605 O O . HIS A 1 205 ? 1.330 -1.185 -6.178 1.00 96.44 205 HIS A O 1
ATOM 1611 N N . PHE A 1 206 ? 0.083 -2.452 -7.560 1.00 95.19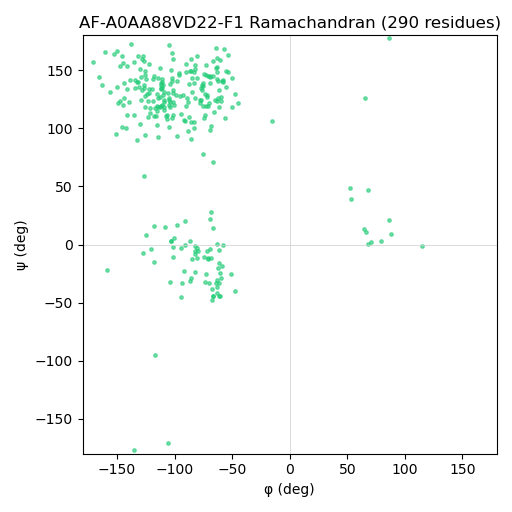 206 PHE A N 1
ATOM 1612 C CA . PHE A 1 206 ? 1.020 -2.482 -8.668 1.00 95.19 206 PHE A CA 1
ATOM 1613 C C . PHE A 1 206 ? 0.340 -2.101 -9.979 1.00 95.19 206 PHE A C 1
ATOM 1615 O O . PHE A 1 206 ? -0.761 -2.544 -10.297 1.00 95.19 206 PHE A O 1
ATOM 1622 N N . CYS A 1 207 ? 1.043 -1.325 -10.783 1.00 93.81 207 CYS A N 1
ATOM 1623 C CA . CYS A 1 207 ? 0.774 -1.111 -12.188 1.00 93.81 207 CYS A CA 1
ATOM 1624 C C . CYS A 1 207 ? 2.124 -0.895 -12.862 1.00 93.81 207 CYS A C 1
ATOM 1626 O O . CYS A 1 207 ? 2.863 0.017 -12.493 1.00 93.81 207 CYS A O 1
ATOM 1628 N N . GLU A 1 208 ? 2.450 -1.705 -13.869 1.00 91.50 208 GLU A N 1
ATOM 1629 C CA . GLU A 1 208 ? 3.636 -1.419 -14.667 1.00 91.50 208 GLU A CA 1
ATOM 1630 C C . GLU A 1 208 ? 3.383 -0.100 -15.404 1.00 91.50 208 GLU A C 1
ATOM 1632 O O . GLU A 1 208 ? 2.366 0.057 -16.086 1.00 91.50 208 GLU A O 1
ATOM 1637 N N . ILE A 1 209 ? 4.267 0.877 -15.225 1.00 90.44 209 ILE A N 1
ATOM 1638 C CA . ILE A 1 209 ? 4.158 2.217 -15.823 1.00 90.44 209 ILE A CA 1
ATOM 1639 C C . ILE A 1 209 ? 5.432 2.619 -16.572 1.00 90.44 209 ILE A C 1
ATOM 1641 O O . ILE A 1 209 ? 5.407 3.613 -17.299 1.00 90.44 209 ILE A O 1
ATOM 1645 N N . SER A 1 210 ? 6.504 1.826 -16.475 1.00 86.31 210 SER A N 1
ATOM 1646 C CA . SER A 1 210 ? 7.718 2.009 -17.264 1.00 86.31 210 SER A CA 1
ATOM 1647 C C . SER A 1 210 ? 7.460 1.635 -18.724 1.00 86.31 210 SER A C 1
ATOM 1649 O O . SER A 1 210 ? 7.059 0.516 -19.050 1.00 86.31 210 SER A O 1
ATOM 1651 N N . TRP A 1 211 ? 7.641 2.609 -19.617 1.00 76.19 211 TRP A N 1
ATOM 1652 C CA . TRP A 1 211 ? 7.377 2.458 -21.050 1.00 76.19 211 TRP A CA 1
ATOM 1653 C C . TRP A 1 211 ? 8.256 1.386 -21.701 1.00 76.19 211 TRP A C 1
ATOM 1655 O O . TRP A 1 211 ? 7.774 0.572 -22.481 1.00 76.19 211 TRP A O 1
ATOM 1665 N N . ASP A 1 212 ? 9.538 1.390 -21.369 1.00 71.00 212 ASP A N 1
ATOM 1666 C CA . ASP A 1 212 ? 10.545 0.445 -21.832 1.00 71.00 212 ASP A CA 1
ATOM 1667 C C . ASP A 1 212 ? 10.208 -0.995 -21.432 1.00 71.00 212 ASP A C 1
ATOM 1669 O O . ASP A 1 212 ? 10.209 -1.875 -22.291 1.00 71.00 212 ASP A O 1
ATOM 1673 N N . VAL A 1 213 ? 9.775 -1.216 -20.187 1.00 70.00 213 VAL A N 1
ATOM 1674 C CA . VAL A 1 213 ? 9.287 -2.534 -19.743 1.00 70.00 213 VAL A CA 1
ATOM 1675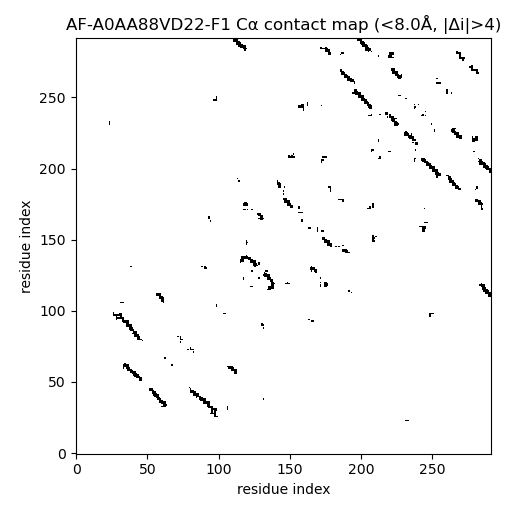 C C . VAL A 1 213 ? 8.038 -2.957 -20.522 1.00 70.00 213 VAL A C 1
ATOM 1677 O O . VAL A 1 213 ? 7.939 -4.102 -20.961 1.00 70.00 213 VAL A O 1
ATOM 1680 N N . LYS A 1 214 ? 7.095 -2.036 -20.769 1.00 72.50 214 LYS A N 1
ATOM 1681 C CA . LYS A 1 214 ? 5.905 -2.329 -21.589 1.00 72.50 214 LYS A CA 1
ATOM 1682 C C . LYS A 1 214 ? 6.242 -2.662 -23.043 1.00 72.50 214 LYS A C 1
ATOM 1684 O O . LYS A 1 214 ? 5.528 -3.451 -23.657 1.00 72.50 214 LYS A O 1
ATOM 1689 N N . ALA A 1 215 ? 7.289 -2.056 -23.596 1.00 65.50 215 ALA A N 1
ATOM 1690 C CA . ALA A 1 215 ? 7.666 -2.198 -24.998 1.00 65.50 215 ALA A CA 1
ATOM 1691 C C . ALA A 1 215 ? 8.482 -3.471 -25.297 1.00 65.50 215 ALA A C 1
ATOM 1693 O O . ALA A 1 215 ? 8.482 -3.923 -26.440 1.00 65.50 215 ALA A O 1
ATOM 1694 N N . GLN A 1 216 ? 9.170 -4.049 -24.303 1.00 64.12 216 GLN A N 1
ATOM 1695 C CA . GLN A 1 216 ? 10.191 -5.095 -24.499 1.00 64.12 216 GLN A CA 1
ATOM 1696 C C . GLN A 1 216 ? 9.782 -6.520 -24.058 1.00 64.12 216 GLN A C 1
ATOM 1698 O O . GLN A 1 216 ? 10.632 -7.407 -24.013 1.00 64.12 216 GLN A O 1
ATOM 1703 N N . ALA A 1 217 ? 8.483 -6.765 -23.834 1.00 57.72 217 ALA A N 1
ATOM 1704 C CA . ALA A 1 217 ? 7.853 -8.061 -23.511 1.00 57.72 217 ALA A CA 1
ATOM 1705 C C . ALA A 1 217 ? 7.818 -8.486 -22.022 1.00 57.72 217 ALA A C 1
ATOM 1707 O O . ALA A 1 217 ? 8.258 -7.786 -21.113 1.00 57.72 217 ALA A O 1
ATOM 1708 N N . TYR A 1 218 ? 7.190 -9.642 -21.775 1.00 60.66 218 TYR A N 1
ATOM 1709 C CA . TYR A 1 218 ? 6.975 -10.243 -20.455 1.00 60.66 218 TYR A CA 1
ATOM 1710 C C . TYR A 1 218 ? 8.305 -10.734 -19.834 1.00 60.66 218 TYR A C 1
ATOM 1712 O O . TYR A 1 218 ? 9.154 -11.250 -20.552 1.00 60.66 218 TYR A O 1
ATOM 1720 N N . ASN A 1 219 ? 8.457 -10.626 -18.502 1.00 62.00 219 ASN A N 1
ATOM 1721 C CA . ASN A 1 219 ? 9.600 -11.108 -17.674 1.00 62.00 219 ASN A CA 1
ATOM 1722 C C . ASN A 1 219 ? 10.790 -10.171 -17.490 1.00 62.00 219 ASN A C 1
ATOM 1724 O O . ASN A 1 219 ? 11.785 -10.566 -16.894 1.00 62.00 219 ASN A O 1
ATOM 1728 N N . GLN A 1 220 ? 10.666 -8.923 -17.918 1.00 75.44 220 GLN A N 1
ATOM 1729 C CA . GLN A 1 220 ? 11.732 -7.942 -17.751 1.00 75.44 220 GLN A CA 1
ATOM 1730 C C . GLN A 1 220 ? 11.873 -7.458 -16.294 1.00 75.44 220 GLN A C 1
ATOM 1732 O O . GLN A 1 220 ? 12.985 -7.196 -15.849 1.00 75.44 220 GLN A O 1
ATOM 1737 N N . ARG A 1 221 ? 10.771 -7.380 -15.530 1.00 86.62 221 ARG A N 1
ATOM 1738 C CA . ARG A 1 221 ? 10.770 -6.977 -14.113 1.00 86.62 221 ARG A CA 1
ATOM 1739 C C . ARG A 1 221 ? 10.317 -8.120 -13.204 1.00 86.62 221 ARG A C 1
ATOM 1741 O O . ARG A 1 221 ? 9.122 -8.399 -13.112 1.00 86.62 221 ARG A O 1
ATOM 1748 N N . MET A 1 222 ? 11.274 -8.754 -12.536 1.00 89.19 222 MET A N 1
ATOM 1749 C CA . MET A 1 222 ? 11.086 -9.769 -11.505 1.00 89.19 222 MET A CA 1
ATOM 1750 C C . MET A 1 222 ? 11.762 -9.341 -10.203 1.00 89.19 222 MET A C 1
ATOM 1752 O O . MET A 1 222 ? 12.937 -8.969 -10.181 1.00 89.19 222 MET A O 1
ATOM 1756 N N . PHE A 1 223 ? 11.021 -9.417 -9.106 1.00 92.81 223 PHE A N 1
ATOM 1757 C CA . PHE A 1 223 ? 11.514 -9.077 -7.776 1.00 92.81 223 PHE A CA 1
ATOM 1758 C C . PHE A 1 223 ? 10.872 -9.971 -6.716 1.00 92.81 223 PHE A C 1
ATOM 1760 O O . PHE A 1 223 ? 9.847 -10.607 -6.961 1.00 92.81 223 PHE A O 1
ATOM 1767 N N . ARG A 1 224 ? 11.487 -10.026 -5.537 1.00 94.06 224 ARG A N 1
ATOM 1768 C CA . ARG A 1 224 ? 10.909 -10.645 -4.343 1.00 94.06 224 ARG A CA 1
ATOM 1769 C C . ARG A 1 224 ? 10.244 -9.594 -3.479 1.00 94.06 224 ARG A C 1
ATOM 1771 O O . ARG A 1 224 ? 10.721 -8.464 -3.402 1.00 94.06 224 ARG A O 1
ATOM 1778 N N . VAL A 1 225 ? 9.177 -9.990 -2.801 1.00 95.75 225 VAL A N 1
ATOM 1779 C CA . VAL A 1 225 ? 8.516 -9.206 -1.759 1.00 95.75 225 VAL A CA 1
ATOM 1780 C C . VAL A 1 225 ? 8.805 -9.868 -0.422 1.00 95.75 225 VAL A C 1
ATOM 1782 O O . VAL A 1 225 ? 8.476 -11.039 -0.231 1.00 95.75 225 VAL A O 1
ATOM 1785 N N . TYR A 1 226 ? 9.359 -9.109 0.517 1.00 94.50 226 TYR A N 1
ATOM 1786 C CA . TYR A 1 226 ? 9.503 -9.513 1.907 1.00 94.50 226 TYR A CA 1
ATOM 1787 C C . TYR A 1 226 ? 8.605 -8.668 2.798 1.00 94.50 226 TYR A C 1
ATOM 1789 O O . TYR A 1 226 ? 8.595 -7.442 2.704 1.00 94.50 226 TYR A O 1
ATOM 1797 N N . VAL A 1 227 ? 7.900 -9.325 3.713 1.00 92.25 227 VAL A N 1
ATOM 1798 C CA . VAL A 1 227 ? 7.161 -8.670 4.792 1.00 92.25 227 VAL A CA 1
ATOM 1799 C C . VAL A 1 227 ? 7.709 -9.200 6.111 1.00 92.25 227 VAL A C 1
ATOM 1801 O O . VAL A 1 227 ? 7.648 -10.395 6.391 1.00 92.25 227 VAL A O 1
ATOM 1804 N N . ASN A 1 228 ? 8.282 -8.312 6.919 1.00 89.69 228 ASN A N 1
ATOM 1805 C CA . ASN A 1 228 ? 8.897 -8.622 8.208 1.00 89.69 228 ASN A CA 1
ATOM 1806 C C . ASN A 1 228 ? 9.945 -9.758 8.145 1.00 89.69 228 ASN A C 1
ATOM 1808 O O . ASN A 1 228 ? 9.913 -10.710 8.939 1.00 89.69 228 ASN A O 1
ATOM 1812 N N . HIS A 1 229 ? 10.857 -9.653 7.171 1.00 87.94 229 HIS A N 1
ATOM 1813 C CA . HIS A 1 229 ? 11.918 -10.624 6.858 1.00 87.94 229 HIS A CA 1
ATOM 1814 C C . HIS A 1 229 ? 11.437 -11.999 6.369 1.00 87.94 229 HIS A C 1
ATOM 1816 O O . HIS A 1 229 ? 12.218 -12.948 6.322 1.00 87.94 229 HIS A O 1
ATOM 1822 N N . GLN A 1 230 ? 10.161 -12.132 6.009 1.00 87.12 230 GLN A N 1
ATOM 1823 C CA . GLN A 1 230 ? 9.607 -13.355 5.432 1.00 87.12 230 GLN A CA 1
ATOM 1824 C C . GLN A 1 230 ? 9.277 -13.130 3.963 1.00 87.12 230 GLN A C 1
ATOM 1826 O O . GLN A 1 230 ? 8.714 -12.094 3.618 1.00 87.12 230 GLN A O 1
ATOM 1831 N N . ILE A 1 231 ? 9.608 -14.103 3.112 1.00 87.62 231 ILE A N 1
ATOM 1832 C CA . ILE A 1 231 ? 9.250 -14.067 1.692 1.00 87.62 231 ILE A CA 1
ATOM 1833 C C . ILE A 1 231 ? 7.727 -14.160 1.585 1.00 87.62 231 ILE A C 1
ATOM 1835 O O . ILE A 1 231 ? 7.136 -15.178 1.939 1.00 87.62 231 ILE A O 1
ATOM 1839 N N . ALA A 1 232 ? 7.110 -13.088 1.103 1.00 89.19 232 ALA A N 1
ATOM 1840 C CA . ALA A 1 232 ? 5.679 -12.997 0.847 1.00 89.19 232 ALA A CA 1
ATOM 1841 C C . ALA A 1 232 ? 5.343 -13.351 -0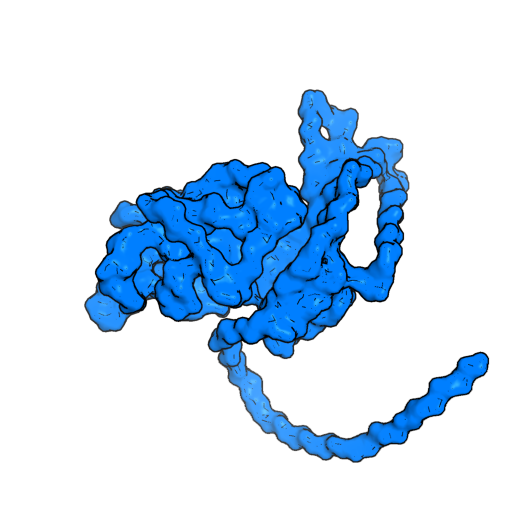.613 1.00 89.19 232 ALA A C 1
ATOM 1843 O O . ALA A 1 232 ? 4.302 -13.943 -0.883 1.00 89.19 232 ALA A O 1
ATOM 1844 N N . GLU A 1 233 ? 6.243 -13.030 -1.546 1.00 90.50 233 GLU A N 1
ATOM 1845 C CA . GLU A 1 233 ? 6.149 -13.382 -2.967 1.00 90.50 233 GLU A CA 1
ATOM 1846 C C . GLU A 1 233 ? 7.569 -13.562 -3.519 1.00 90.50 233 GLU A C 1
ATOM 1848 O O . GLU A 1 233 ? 8.387 -12.645 -3.425 1.00 90.50 233 GLU A O 1
ATOM 1853 N N . ASP A 1 234 ? 7.885 -14.737 -4.069 1.00 90.00 234 ASP A N 1
ATOM 1854 C CA . ASP A 1 234 ? 9.235 -15.024 -4.584 1.00 90.00 234 ASP A CA 1
ATOM 1855 C C . ASP A 1 234 ? 9.408 -14.565 -6.041 1.00 90.00 234 ASP A C 1
ATOM 1857 O O . ASP A 1 234 ? 10.495 -14.156 -6.429 1.00 90.00 234 ASP A O 1
ATOM 1861 N N . ASP A 1 235 ? 8.355 -14.590 -6.860 1.00 88.94 235 ASP A N 1
ATOM 1862 C CA . ASP A 1 235 ? 8.420 -14.288 -8.299 1.00 88.94 235 ASP A CA 1
ATOM 1863 C C . ASP A 1 235 ? 7.413 -13.197 -8.693 1.00 88.94 235 ASP A C 1
ATOM 1865 O O . ASP A 1 235 ? 6.520 -13.401 -9.521 1.00 88.94 235 ASP A O 1
ATOM 1869 N N . ALA A 1 236 ? 7.534 -12.009 -8.091 1.00 90.94 236 ALA A N 1
ATOM 1870 C CA . ALA A 1 236 ? 6.653 -10.894 -8.417 1.00 90.94 236 ALA A CA 1
ATOM 1871 C C . ALA A 1 236 ? 6.940 -10.361 -9.826 1.00 90.94 236 ALA A C 1
ATOM 1873 O O . ALA A 1 236 ? 8.050 -9.923 -10.126 1.00 90.94 236 ALA A O 1
ATOM 1874 N N . ASN A 1 237 ? 5.916 -10.364 -10.684 1.00 90.38 237 ASN A N 1
ATOM 1875 C CA . ASN A 1 237 ? 5.993 -9.876 -12.058 1.00 90.38 237 ASN A CA 1
ATOM 1876 C C . ASN A 1 237 ? 4.664 -9.226 -12.466 1.00 90.38 237 ASN A C 1
ATOM 1878 O O . ASN A 1 237 ? 3.684 -9.890 -12.815 1.00 90.38 237 ASN A O 1
ATOM 1882 N N . VAL A 1 238 ? 4.639 -7.893 -12.435 1.00 89.56 238 VAL A N 1
ATOM 1883 C CA . VAL A 1 238 ? 3.423 -7.090 -12.651 1.00 89.56 238 VAL A CA 1
ATOM 1884 C C . VAL A 1 238 ? 2.851 -7.276 -14.064 1.00 89.56 238 VAL A C 1
ATOM 1886 O O . VAL A 1 238 ? 1.630 -7.333 -14.248 1.00 89.56 238 VAL A O 1
ATOM 1889 N N . MET A 1 239 ? 3.726 -7.429 -15.064 1.00 86.44 239 MET A N 1
ATOM 1890 C CA . MET A 1 239 ? 3.325 -7.663 -16.455 1.00 86.44 239 MET A CA 1
ATOM 1891 C C . MET A 1 239 ? 2.659 -9.027 -16.644 1.00 86.44 239 MET A C 1
ATOM 1893 O O . MET A 1 239 ? 1.681 -9.119 -17.382 1.00 86.44 239 MET A O 1
ATOM 1897 N N . GLN A 1 240 ? 3.141 -10.070 -15.961 1.00 86.50 240 GLN A N 1
ATOM 1898 C CA . GLN A 1 240 ? 2.504 -11.392 -15.980 1.00 86.50 240 GLN A CA 1
ATOM 1899 C C . GLN A 1 240 ? 1.168 -11.417 -15.233 1.00 86.50 240 GLN A C 1
ATOM 1901 O O . GLN A 1 240 ? 0.264 -12.156 -15.615 1.00 86.50 240 GLN A O 1
ATOM 1906 N N . TRP A 1 241 ? 1.027 -10.634 -14.163 1.00 85.44 241 TRP A N 1
ATOM 1907 C CA . TRP A 1 241 ? -0.205 -10.624 -13.378 1.00 85.44 241 TRP A CA 1
ATOM 1908 C C . TRP A 1 241 ? -1.398 -10.051 -14.140 1.00 85.44 241 TRP A C 1
ATOM 1910 O O . TRP A 1 241 ? -2.480 -10.636 -14.103 1.00 85.44 241 TRP A O 1
ATOM 1920 N N . ALA A 1 242 ? -1.217 -8.897 -14.782 1.00 77.88 242 ALA A N 1
ATOM 1921 C CA . ALA A 1 242 ? -2.273 -8.248 -15.560 1.00 77.88 242 ALA A CA 1
ATOM 1922 C C . ALA A 1 242 ? -1.751 -7.250 -16.609 1.00 77.88 242 ALA A C 1
ATOM 1924 O O . ALA A 1 242 ? -2.490 -6.923 -17.535 1.00 77.88 242 ALA A O 1
ATOM 1925 N N . GLY A 1 243 ? -0.529 -6.713 -16.455 1.00 75.88 243 GLY A N 1
ATOM 1926 C CA . GLY A 1 243 ? -0.011 -5.608 -17.285 1.00 75.88 243 GLY A CA 1
ATOM 1927 C C . GLY A 1 243 ? -0.726 -4.260 -17.081 1.00 75.88 243 GLY A C 1
ATOM 1928 O O . GLY A 1 243 ? -0.376 -3.261 -17.710 1.00 75.88 243 GLY A O 1
ATOM 1929 N N . VAL A 1 244 ? -1.714 -4.231 -16.186 1.00 88.44 244 VAL A N 1
ATOM 1930 C CA . VAL A 1 244 ? -2.539 -3.089 -15.772 1.00 88.44 244 VAL A CA 1
ATOM 1931 C C . VAL A 1 244 ? -2.672 -3.096 -14.240 1.00 88.44 244 VAL A C 1
ATOM 1933 O O . VAL A 1 244 ? -2.061 -3.941 -13.584 1.00 88.44 244 VAL A O 1
ATOM 1936 N N . ALA A 1 245 ? -3.446 -2.174 -13.659 1.00 92.56 245 ALA A N 1
ATOM 1937 C CA . ALA A 1 245 ? -3.548 -2.031 -12.207 1.00 92.56 245 ALA A CA 1
ATOM 1938 C C . ALA A 1 245 ? -4.058 -3.313 -11.514 1.00 92.56 245 ALA A C 1
ATOM 1940 O O . ALA A 1 245 ? -5.108 -3.859 -11.865 1.00 92.56 245 ALA A O 1
ATOM 1941 N N . VAL A 1 246 ? -3.301 -3.785 -10.523 1.00 92.50 246 VAL A N 1
ATOM 1942 C CA . VAL A 1 246 ? -3.516 -5.010 -9.742 1.00 92.50 246 VAL A CA 1
ATOM 1943 C C . VAL A 1 246 ? -3.078 -4.792 -8.293 1.00 92.50 246 VAL A C 1
ATOM 1945 O O . VAL A 1 246 ? -2.245 -3.934 -8.021 1.00 92.50 246 VAL A O 1
ATOM 1948 N N . TYR A 1 247 ? -3.618 -5.569 -7.354 1.00 92.38 247 TYR A N 1
ATOM 1949 C CA . TYR A 1 247 ? -3.126 -5.607 -5.977 1.00 92.38 247 TYR A CA 1
ATOM 1950 C C . TYR A 1 247 ? -2.820 -7.039 -5.513 1.00 92.38 247 TYR A C 1
ATOM 1952 O O . TYR A 1 247 ? -3.247 -8.030 -6.128 1.00 92.38 247 TYR A O 1
ATOM 1960 N N . ARG A 1 248 ? -2.041 -7.141 -4.435 1.00 89.12 248 ARG A N 1
ATOM 1961 C CA . ARG A 1 248 ? -1.700 -8.383 -3.732 1.00 89.12 248 ARG A CA 1
ATOM 1962 C C . ARG A 1 248 ? -1.836 -8.182 -2.231 1.00 89.12 248 ARG A C 1
ATOM 1964 O O . ARG A 1 248 ? -1.345 -7.189 -1.711 1.00 89.12 248 ARG A O 1
ATOM 1971 N N . ASP A 1 249 ? -2.468 -9.146 -1.577 1.00 86.12 249 ASP A N 1
ATOM 1972 C CA . ASP A 1 249 ? -2.750 -9.137 -0.144 1.00 86.12 249 ASP A CA 1
ATOM 1973 C C . ASP A 1 249 ? -1.867 -10.168 0.564 1.00 86.12 249 ASP A C 1
ATOM 1975 O O . ASP A 1 249 ? -1.809 -11.327 0.148 1.00 86.12 249 ASP A O 1
ATOM 1979 N N . TYR A 1 250 ? -1.215 -9.755 1.649 1.00 84.94 250 TYR A N 1
ATOM 1980 C CA . TYR A 1 250 ? -0.370 -10.603 2.489 1.00 84.94 250 TYR A CA 1
ATOM 1981 C C . TYR A 1 250 ? -0.770 -10.445 3.954 1.00 84.94 250 TYR A C 1
ATOM 1983 O O . TYR A 1 250 ? -1.106 -9.343 4.379 1.00 84.94 250 TYR A O 1
ATOM 1991 N N . ILE A 1 251 ? -0.709 -11.523 4.740 1.00 84.50 251 ILE A N 1
ATOM 1992 C CA . ILE A 1 251 ? -0.941 -11.458 6.188 1.00 84.50 251 ILE A CA 1
ATOM 1993 C C . ILE A 1 251 ? 0.362 -11.714 6.939 1.00 84.50 251 ILE A C 1
ATOM 1995 O O . ILE A 1 251 ? 1.069 -12.676 6.647 1.00 84.50 251 ILE A O 1
ATOM 1999 N N . VAL A 1 252 ? 0.648 -10.893 7.948 1.00 85.75 252 VAL A N 1
ATOM 2000 C CA . VAL A 1 252 ? 1.804 -11.062 8.834 1.00 85.75 252 VAL A CA 1
ATOM 2001 C C . VAL A 1 252 ? 1.399 -10.888 10.295 1.00 85.75 252 VAL A C 1
ATOM 2003 O O . VAL A 1 252 ? 0.591 -10.027 10.626 1.00 85.75 252 VAL A O 1
ATOM 2006 N N . TYR A 1 253 ? 1.970 -11.695 11.189 1.00 86.50 253 TYR A N 1
ATOM 2007 C CA . TYR A 1 253 ? 1.838 -11.503 12.634 1.00 86.50 253 TYR A CA 1
ATOM 2008 C C . TYR A 1 253 ? 3.074 -10.802 13.198 1.00 86.50 253 TYR A C 1
ATOM 2010 O O . TYR A 1 253 ? 4.201 -11.262 12.988 1.00 86.50 253 TYR A O 1
ATOM 2018 N N . LEU A 1 254 ? 2.873 -9.722 13.958 1.00 86.88 254 LEU A N 1
ATOM 2019 C CA . LEU A 1 254 ? 3.958 -9.029 14.654 1.00 86.88 254 LEU A CA 1
ATOM 2020 C C . LEU A 1 254 ? 3.971 -9.397 16.137 1.00 86.88 254 LEU A C 1
ATOM 2022 O O . LEU A 1 254 ? 3.109 -8.988 16.911 1.00 86.88 254 LEU A O 1
ATOM 2026 N N . SER A 1 255 ? 4.977 -10.170 16.545 1.00 83.62 255 SER A N 1
ATOM 2027 C CA . SER A 1 255 ? 5.153 -10.600 17.935 1.00 83.62 255 SER A CA 1
ATOM 2028 C C . SER A 1 255 ? 5.661 -9.471 18.835 1.00 83.62 255 SER A C 1
ATOM 2030 O O . SER A 1 255 ? 6.499 -8.670 18.434 1.00 83.62 255 SER A O 1
ATOM 2032 N N . ARG A 1 256 ? 5.228 -9.470 20.103 1.00 81.31 256 ARG A N 1
ATOM 2033 C CA . ARG A 1 256 ? 5.696 -8.536 21.147 1.00 81.31 256 ARG A CA 1
ATOM 2034 C C . ARG A 1 256 ? 7.135 -8.791 21.613 1.00 81.31 256 ARG A C 1
ATOM 2036 O O . ARG A 1 256 ? 7.685 -7.969 22.331 1.00 81.31 256 ARG A O 1
ATOM 2043 N N . TYR A 1 257 ? 7.721 -9.933 21.252 1.00 72.94 257 TYR A N 1
ATOM 2044 C CA . TYR A 1 257 ? 9.003 -10.403 21.793 1.00 72.94 257 TYR A CA 1
ATOM 2045 C C . TYR A 1 257 ? 10.207 -10.153 20.875 1.00 72.94 257 TYR A C 1
ATOM 2047 O O . TYR A 1 257 ? 11.297 -10.644 21.159 1.00 72.94 257 TYR A O 1
ATOM 2055 N N . ARG A 1 258 ? 10.025 -9.443 19.756 1.00 67.94 258 ARG A N 1
ATOM 2056 C CA . ARG A 1 258 ? 11.121 -9.122 18.835 1.00 67.94 258 ARG A CA 1
ATOM 2057 C C . ARG A 1 258 ? 11.801 -7.792 19.184 1.00 67.94 258 ARG A C 1
ATOM 2059 O O . ARG A 1 258 ? 11.205 -6.925 19.809 1.00 67.94 258 ARG A O 1
ATOM 2066 N N . GLN A 1 259 ? 13.064 -7.649 18.787 1.00 58.56 259 GLN A N 1
ATOM 2067 C CA . GLN A 1 259 ? 13.908 -6.483 19.091 1.00 58.56 259 GLN A CA 1
ATOM 2068 C C . GLN A 1 259 ? 13.512 -5.232 18.282 1.00 58.56 259 GLN A C 1
ATOM 2070 O O . GLN A 1 259 ? 13.700 -4.114 18.744 1.00 58.56 259 GLN A O 1
ATOM 2075 N N . ASP A 1 260 ? 12.899 -5.439 17.118 1.00 63.06 260 ASP A N 1
ATOM 2076 C CA . ASP A 1 260 ? 12.241 -4.474 16.230 1.00 63.06 260 ASP A CA 1
ATOM 2077 C C . ASP A 1 260 ? 10.737 -4.308 16.540 1.00 63.06 260 ASP A C 1
ATOM 2079 O O . ASP A 1 260 ? 9.963 -3.841 15.701 1.00 63.06 260 ASP A O 1
ATOM 2083 N N . ALA A 1 261 ? 10.307 -4.686 17.753 1.00 66.62 261 ALA A N 1
ATOM 2084 C CA . ALA A 1 261 ? 8.929 -4.542 18.210 1.00 66.62 261 ALA A CA 1
ATOM 2085 C C . ALA A 1 261 ? 8.414 -3.112 17.980 1.00 66.62 261 ALA A C 1
ATOM 2087 O O . ALA A 1 261 ? 8.922 -2.147 18.547 1.00 66.62 261 ALA A O 1
ATOM 2088 N N . GLY A 1 262 ? 7.370 -3.000 17.162 1.00 80.88 262 GLY A N 1
ATOM 2089 C CA . GLY A 1 262 ? 6.661 -1.752 16.894 1.00 80.88 262 GLY A CA 1
ATOM 2090 C C . GLY A 1 262 ? 6.783 -1.265 15.457 1.00 80.88 262 GLY A C 1
ATOM 2091 O O . GLY A 1 262 ? 6.184 -0.247 15.133 1.00 80.88 262 GLY A O 1
ATOM 2092 N N . ASN A 1 263 ? 7.518 -1.974 14.593 1.00 90.62 263 ASN A N 1
ATOM 2093 C CA . ASN A 1 263 ? 7.578 -1.657 13.172 1.00 90.62 263 ASN A CA 1
ATOM 2094 C C . ASN A 1 263 ? 7.233 -2.861 12.285 1.00 90.62 263 ASN A C 1
ATOM 2096 O O . ASN A 1 263 ? 7.562 -4.003 12.599 1.00 90.62 263 ASN A O 1
ATOM 2100 N N . LEU A 1 264 ? 6.594 -2.585 11.149 1.00 94.00 264 LEU A N 1
ATOM 2101 C CA . LEU A 1 264 ? 6.433 -3.506 10.031 1.00 94.00 264 LEU A CA 1
ATOM 2102 C C . LEU A 1 264 ? 7.446 -3.131 8.950 1.00 94.00 264 LEU A C 1
ATOM 2104 O O . LEU A 1 264 ? 7.442 -2.000 8.465 1.00 94.00 264 LEU A O 1
ATOM 2108 N N . LEU A 1 265 ? 8.297 -4.083 8.570 1.00 94.44 265 LEU A N 1
ATOM 2109 C CA . LEU A 1 265 ? 9.270 -3.922 7.492 1.00 94.44 265 LEU A CA 1
ATOM 2110 C C . LEU A 1 265 ? 8.711 -4.481 6.179 1.00 94.44 265 LEU A C 1
ATOM 2112 O O . LEU A 1 265 ? 8.284 -5.636 6.140 1.00 94.44 265 LEU A O 1
ATOM 2116 N N . LEU A 1 266 ? 8.741 -3.691 5.111 1.00 96.62 266 LEU A N 1
ATOM 2117 C CA . LEU A 1 266 ? 8.471 -4.135 3.742 1.00 96.62 266 LEU A CA 1
ATOM 2118 C C . LEU A 1 266 ? 9.745 -3.976 2.920 1.00 96.62 266 LEU A C 1
ATOM 2120 O O . LEU A 1 266 ? 10.306 -2.885 2.894 1.00 96.62 266 LEU A O 1
ATOM 2124 N N . GLU A 1 267 ? 10.165 -5.019 2.209 1.00 95.81 267 GLU A N 1
ATOM 2125 C CA . GLU A 1 267 ? 11.316 -4.947 1.304 1.00 95.81 267 GLU A CA 1
ATOM 2126 C C . GLU A 1 267 ? 10.970 -5.527 -0.062 1.00 95.81 267 GLU A C 1
ATOM 2128 O O . GLU A 1 267 ? 10.368 -6.597 -0.160 1.00 95.81 267 GLU A O 1
ATOM 2133 N N . LEU A 1 268 ? 11.373 -4.833 -1.121 1.00 95.69 268 LEU A N 1
ATOM 2134 C CA . LEU A 1 268 ? 11.320 -5.335 -2.487 1.00 95.69 268 LEU A CA 1
ATOM 2135 C C . LEU A 1 268 ? 12.742 -5.529 -3.001 1.00 95.69 268 LEU A C 1
ATOM 2137 O O . LEU A 1 268 ? 13.486 -4.558 -3.094 1.00 95.69 268 LEU A O 1
ATOM 2141 N N . GLU A 1 269 ? 13.113 -6.761 -3.339 1.00 92.56 269 GLU A N 1
ATOM 2142 C CA . GLU A 1 269 ? 14.468 -7.142 -3.766 1.00 92.56 269 GLU A CA 1
ATOM 2143 C C . GLU A 1 269 ? 14.494 -7.505 -5.250 1.00 92.56 269 GLU A C 1
ATOM 2145 O O . GLU A 1 269 ? 13.728 -8.354 -5.705 1.00 92.56 269 GLU A O 1
ATOM 2150 N N . SER A 1 270 ? 15.414 -6.913 -6.007 1.00 89.81 270 SER A N 1
ATOM 2151 C CA . SER A 1 270 ? 15.630 -7.249 -7.421 1.00 89.81 270 SER A CA 1
ATOM 2152 C C . SER A 1 270 ? 16.056 -8.713 -7.578 1.00 89.81 270 SER A C 1
ATOM 2154 O O . SER A 1 270 ? 16.992 -9.152 -6.909 1.00 89.81 270 SER A O 1
ATOM 2156 N N . LYS A 1 271 ? 15.451 -9.470 -8.506 1.00 86.75 271 LYS A N 1
ATOM 2157 C CA . LYS A 1 271 ? 15.988 -10.791 -8.875 1.00 86.75 271 LYS A CA 1
ATOM 2158 C C . LYS A 1 271 ? 17.073 -10.655 -9.940 1.00 86.75 271 LYS A C 1
ATOM 2160 O O . LYS A 1 271 ? 16.982 -9.837 -10.854 1.00 86.75 271 LYS A O 1
ATOM 2165 N N . ILE A 1 272 ? 18.092 -11.499 -9.830 1.00 77.44 272 ILE A N 1
ATOM 2166 C CA . ILE A 1 272 ? 19.133 -11.652 -10.848 1.00 77.44 272 ILE A CA 1
ATOM 2167 C C . ILE A 1 272 ? 18.695 -12.787 -11.779 1.00 77.44 272 ILE A C 1
ATOM 2169 O O . ILE A 1 272 ? 18.307 -13.860 -11.309 1.00 77.44 272 ILE A O 1
ATOM 2173 N N . GLY A 1 273 ? 18.708 -12.528 -13.085 1.00 66.88 273 GLY A N 1
ATOM 2174 C CA . GLY A 1 273 ? 18.423 -13.516 -14.117 1.00 66.88 273 GLY A CA 1
ATOM 2175 C C . GLY A 1 273 ? 19.451 -14.647 -14.124 1.00 66.88 273 GLY A C 1
ATOM 2176 O O . GLY A 1 273 ? 20.566 -14.518 -13.619 1.00 66.88 273 GLY A O 1
ATOM 2177 N N . SER A 1 274 ? 19.093 -15.782 -14.724 1.00 63.94 274 SER A N 1
ATOM 2178 C CA . SER A 1 274 ? 19.986 -16.947 -14.834 1.00 63.94 274 SER A CA 1
ATOM 2179 C C . SER A 1 274 ? 21.257 -16.677 -15.649 1.00 63.94 274 SER A C 1
ATOM 2181 O O . SER A 1 274 ? 22.228 -17.416 -15.534 1.00 63.94 274 SER A O 1
ATOM 2183 N N . ASP A 1 275 ? 21.245 -15.637 -16.481 1.00 65.69 275 ASP A N 1
ATOM 2184 C CA . ASP A 1 275 ? 22.378 -15.149 -17.270 1.00 65.69 275 ASP A CA 1
ATOM 2185 C C . ASP A 1 275 ? 23.269 -14.150 -16.504 1.00 65.69 275 ASP A C 1
ATOM 2187 O O . ASP A 1 275 ? 24.230 -13.624 -17.063 1.00 65.69 275 ASP A O 1
ATOM 2191 N N . GLY A 1 276 ? 22.966 -13.885 -15.229 1.00 62.59 276 GLY A N 1
ATOM 2192 C CA . GLY A 1 276 ? 23.678 -12.913 -14.404 1.00 62.59 276 GLY A CA 1
ATOM 2193 C C . GLY A 1 276 ? 23.277 -11.460 -14.661 1.00 62.59 276 GLY A C 1
ATOM 2194 O O . GLY A 1 276 ? 23.849 -10.567 -14.036 1.00 62.59 276 GLY A O 1
ATOM 2195 N N . SER A 1 277 ? 22.304 -11.200 -15.543 1.00 64.75 277 SER A N 1
ATOM 2196 C CA . SER A 1 277 ? 21.767 -9.855 -15.746 1.00 64.75 277 SER A CA 1
ATOM 2197 C C . SER A 1 277 ? 20.821 -9.480 -14.603 1.00 64.75 277 SER A C 1
ATOM 2199 O O . SER A 1 277 ? 20.018 -10.289 -14.133 1.00 64.75 277 SER A O 1
ATOM 2201 N N . THR A 1 278 ? 20.914 -8.246 -14.109 1.00 64.62 278 THR A N 1
ATOM 2202 C CA . THR A 1 278 ? 19.919 -7.736 -13.161 1.00 64.62 278 THR A CA 1
ATOM 2203 C C . THR A 1 278 ? 18.628 -7.479 -13.929 1.00 64.62 278 THR A C 1
ATOM 2205 O O . THR A 1 278 ? 18.637 -6.756 -14.926 1.00 64.62 278 THR A O 1
ATOM 2208 N N . SER A 1 279 ? 17.518 -8.051 -13.456 1.00 70.94 279 SER A N 1
ATOM 2209 C CA . SER A 1 279 ? 16.180 -7.665 -13.908 1.00 70.94 279 SER A CA 1
ATOM 2210 C C . SER A 1 279 ? 15.982 -6.150 -13.754 1.00 70.94 279 SER A C 1
ATOM 2212 O O . SER A 1 279 ? 16.667 -5.492 -12.967 1.00 70.94 279 SER A O 1
ATOM 2214 N N . TYR A 1 280 ? 14.978 -5.589 -14.425 1.00 77.75 280 TYR A N 1
ATOM 2215 C CA . TYR A 1 280 ? 14.477 -4.271 -14.050 1.00 77.75 280 TYR A CA 1
ATOM 2216 C C . TYR A 1 280 ? 14.195 -4.199 -12.542 1.00 77.75 280 TYR A C 1
ATOM 2218 O O . TYR A 1 280 ? 13.736 -5.175 -11.937 1.00 77.75 280 TYR A O 1
ATOM 2226 N N . LEU A 1 281 ? 14.481 -3.029 -11.964 1.00 89.25 281 LEU A N 1
ATOM 2227 C CA . LEU A 1 281 ? 14.397 -2.759 -10.527 1.00 89.25 281 LEU A CA 1
ATOM 2228 C C . LEU A 1 281 ? 12.961 -2.963 -10.001 1.00 89.25 281 LEU A C 1
ATOM 2230 O O . LEU A 1 281 ? 12.017 -2.910 -10.784 1.00 89.25 281 LEU A O 1
ATOM 2234 N N . PRO A 1 282 ? 12.729 -3.193 -8.703 1.00 92.69 282 PRO A N 1
ATOM 2235 C CA . PRO A 1 282 ? 11.388 -3.397 -8.172 1.00 92.69 282 PRO A CA 1
ATOM 2236 C C . PRO A 1 282 ? 10.537 -2.129 -8.285 1.00 92.69 282 PRO A C 1
ATOM 2238 O O . PRO A 1 282 ? 11.062 -1.020 -8.371 1.00 92.69 282 PRO A O 1
ATOM 2241 N N . ILE A 1 283 ? 9.215 -2.290 -8.276 1.00 93.81 283 ILE A N 1
ATOM 2242 C CA . ILE A 1 283 ? 8.269 -1.177 -8.400 1.00 93.81 283 ILE A CA 1
ATOM 2243 C C . ILE A 1 283 ? 7.099 -1.357 -7.436 1.00 93.81 283 ILE A C 1
ATOM 2245 O O . ILE A 1 283 ? 6.612 -2.473 -7.265 1.00 93.81 283 ILE A O 1
ATOM 2249 N N . LEU A 1 284 ? 6.633 -0.261 -6.838 1.00 97.25 284 LEU A N 1
ATOM 2250 C CA . LEU A 1 284 ? 5.412 -0.221 -6.029 1.00 97.25 284 LEU A CA 1
ATOM 2251 C C . LEU A 1 284 ? 4.656 1.082 -6.292 1.00 97.25 284 LEU A C 1
ATOM 2253 O O . LEU A 1 284 ? 5.277 2.142 -6.302 1.00 97.25 284 LEU A O 1
ATOM 2257 N N . ASN A 1 285 ? 3.339 1.002 -6.494 1.00 97.44 285 ASN A N 1
ATOM 2258 C CA . ASN A 1 285 ? 2.491 2.155 -6.826 1.00 97.44 285 ASN A CA 1
ATOM 2259 C C . ASN A 1 285 ? 1.659 2.638 -5.633 1.00 97.44 285 ASN A C 1
ATOM 2261 O O . ASN A 1 285 ? 1.425 3.831 -5.471 1.00 97.44 285 ASN A O 1
ATOM 2265 N N . GLY A 1 286 ? 1.257 1.723 -4.752 1.00 97.69 286 GLY A N 1
ATOM 2266 C CA . GLY A 1 286 ? 0.499 2.060 -3.551 1.00 97.69 286 GLY A CA 1
ATOM 2267 C C . GLY A 1 286 ? 0.569 0.971 -2.497 1.00 97.69 286 GLY A C 1
ATOM 2268 O O . GLY A 1 286 ? 0.975 -0.160 -2.774 1.00 97.69 286 GLY A O 1
ATOM 2269 N N . LEU A 1 287 ? 0.166 1.319 -1.281 1.00 97.31 287 LEU A N 1
ATOM 2270 C CA . LEU A 1 287 ? 0.242 0.432 -0.127 1.00 97.31 287 LEU A CA 1
ATOM 2271 C C . LEU A 1 287 ? -0.879 0.734 0.863 1.00 97.31 287 LEU A C 1
ATOM 2273 O O . LEU A 1 287 ? -1.102 1.891 1.206 1.00 97.31 287 LEU A O 1
ATOM 2277 N N . GLU A 1 288 ? -1.521 -0.309 1.375 1.00 95.19 288 GLU A N 1
ATOM 2278 C CA . GLU A 1 288 ? -2.421 -0.226 2.522 1.00 95.19 288 GLU A CA 1
ATOM 2279 C C . GLU A 1 288 ? -1.995 -1.243 3.590 1.00 95.19 288 GLU A C 1
ATOM 2281 O O . GLU A 1 288 ? -1.658 -2.388 3.277 1.00 95.19 288 GLU A O 1
ATOM 2286 N N . ILE A 1 289 ? -2.003 -0.834 4.858 1.00 95.56 289 ILE A N 1
ATOM 2287 C CA . ILE A 1 289 ? -1.752 -1.709 6.008 1.00 95.56 289 ILE A CA 1
ATOM 2288 C C . ILE A 1 289 ? -2.944 -1.614 6.940 1.00 95.56 289 ILE A C 1
ATOM 2290 O O . ILE A 1 289 ? -3.259 -0.538 7.452 1.00 95.56 289 ILE A O 1
ATOM 2294 N N . PHE A 1 290 ? -3.548 -2.761 7.219 1.00 91.69 290 PHE A N 1
ATOM 2295 C CA . PHE A 1 290 ? -4.672 -2.887 8.128 1.00 91.69 290 PHE A CA 1
ATOM 2296 C C . PHE A 1 290 ? -4.316 -3.807 9.285 1.00 91.69 290 PHE A C 1
ATOM 2298 O O . PHE A 1 290 ? -3.773 -4.888 9.071 1.00 91.69 290 PHE A O 1
ATOM 2305 N N . LYS A 1 291 ? -4.639 -3.401 10.508 1.00 92.62 291 LYS A N 1
ATOM 2306 C CA . LYS A 1 291 ? -4.584 -4.256 11.696 1.00 92.62 291 LYS A CA 1
ATOM 2307 C C . LYS A 1 291 ? -5.865 -5.081 11.799 1.00 92.62 291 LYS A C 1
ATOM 2309 O O . LYS A 1 291 ? -6.934 -4.529 11.553 1.00 92.62 291 LYS A O 1
ATOM 2314 N N . LEU A 1 292 ? -5.742 -6.356 12.166 1.00 88.00 292 LEU A N 1
ATOM 2315 C CA . LEU A 1 292 ? -6.830 -7.331 12.343 1.00 88.00 292 LEU A CA 1
ATOM 2316 C C . LEU A 1 292 ? -7.114 -7.593 13.826 1.00 88.00 292 LEU A C 1
ATOM 2318 O O . LEU A 1 292 ? -6.135 -7.622 14.613 1.00 88.00 292 LEU A O 1
#

InterPro domains:
  IPR024788 Malectin-like domain [PF12819] (53-291)
  IPR045272 Receptor-like protein kinase ANXUR1/2-like [PTHR34590] (50-292)

Radius of gyration: 21.81 Å; Cα contacts (8 Å, |Δi|>4): 604; chains: 1; bounding box: 66×68×59 Å

Secondary structure (DSSP, 8-state):
-------------------------PPPTTS-----EEEEEEEEE-TTSSS--EEEE-EE---SSS---------TT-TT--EEEEEEEEE---------TT----TT--EEEEEEEETTS--B-GGG-SSS---BEESTTTBPSSEEEEE---S---B-TTS-GGGS-HHHHTEEEEEPTT-S--EEEEEEE--SSEEEEEEEEE----HHHHHS-TTS--EEEEETTEEEEEEE-HHHHTSSBEEEEEEEEE-TTSTTTTEEEEEEEEPBPTTSPBPSPP-B-EEEEEE-

Organism: NCBI:txid1293975